Protein AF-K9WJ71-F1 (afdb_monomer)

InterPro domains:
  IPR011990 Tetratricopeptide-like helical domain superfamily [G3DSA:1.25.40.10] (165-248)
  IPR031975 Type IV pilin-like putative secretion pathway protein G/H [PF16734] (30-128)
  IPR045584 Pilin-like [SSF54523] (7-86)

Radius of gyration: 21.82 Å; Cα contacts (8 Å, |Δi|>4): 439; chains: 1; bounding box: 63×43×67 Å

Nearest PDB structures (foldseek):
  3zpj-assembly1_A  TM=7.851E-01  e=7.701E-02  Thermococcus onnurineus NA1
  7wb4-assembly1_e  TM=5.898E-01  e=2.180E+00  Xenopus laevis
  8w7s-assembly1_H  TM=2.647E-01  e=2.571E-01  Saccharomyces cerevisiae S288C

Mean predicted aligned error: 8.11 Å

Sequence (250 aa):
MKSLQYIIVALLFVIVIPSMFRQSRKDKEREAINNLGSMNRAQSAYFLEQQKFSDSMASLGISIKPQTKNYDYSIRATPLAVFNYATPRKNGLRGYVSTVYLLVPNEQTGEILTTVLICKTKDDGRSNWSKIPRPAEPPIIRENGIECGPNTEAYGLLGGRGPGHTLLDTDSALAYNSLSYATAGQYDKALEAVQSINHADFKARALATIAIILAEKGQDDKALEVAKTVKDASYKQMALDASARYRNSY

Organism: NCBI:txid1173027

Structure (mmCIF, N/CA/C/O backbone):
data_AF-K9WJ71-F1
#
_entry.id   AF-K9WJ71-F1
#
loop_
_atom_site.group_PDB
_atom_site.id
_atom_site.type_symbol
_atom_site.label_atom_id
_atom_site.label_alt_id
_atom_site.label_comp_id
_atom_site.label_asym_id
_atom_site.label_entity_id
_atom_site.label_seq_id
_atom_site.pdbx_PDB_ins_code
_atom_site.Cartn_x
_atom_site.Cartn_y
_atom_site.Cartn_z
_atom_site.occupancy
_atom_site.B_iso_or_equiv
_atom_site.auth_seq_id
_atom_site.auth_comp_id
_atom_site.auth_asym_id
_atom_site.auth_atom_id
_atom_site.pdbx_PDB_model_num
ATOM 1 N N . MET A 1 1 ? 43.909 12.639 -45.394 1.00 61.00 1 MET A N 1
ATOM 2 C CA . MET A 1 1 ? 42.586 13.217 -45.045 1.00 61.00 1 MET A CA 1
ATOM 3 C C . MET A 1 1 ? 41.469 12.178 -44.935 1.00 61.00 1 MET A C 1
ATOM 5 O O . MET A 1 1 ? 40.834 12.152 -43.893 1.00 61.00 1 MET A O 1
ATOM 9 N N . LYS A 1 2 ? 41.248 11.290 -45.921 1.00 61.16 2 LYS A N 1
ATOM 10 C CA . LYS A 1 2 ? 40.180 10.263 -45.852 1.00 61.16 2 LYS A CA 1
ATOM 11 C C . LYS A 1 2 ? 40.323 9.285 -44.668 1.00 61.16 2 LYS A C 1
ATOM 13 O O . LYS A 1 2 ? 39.343 8.992 -44.000 1.00 61.16 2 LYS A O 1
ATOM 18 N N . SER A 1 3 ? 41.544 8.854 -44.348 1.00 64.19 3 SER A N 1
ATOM 19 C CA . SER A 1 3 ? 41.843 7.973 -43.203 1.00 64.19 3 SER A CA 1
ATOM 20 C C . SER A 1 3 ? 41.501 8.587 -41.837 1.00 64.19 3 SER A C 1
ATOM 22 O O . SER A 1 3 ? 40.969 7.895 -40.975 1.00 64.19 3 SER A O 1
ATOM 24 N N . LEU A 1 4 ? 41.728 9.892 -41.654 1.00 63.72 4 LEU A N 1
ATOM 25 C CA . LEU A 1 4 ? 41.393 10.606 -40.415 1.00 63.72 4 LEU A CA 1
ATOM 26 C C . LEU A 1 4 ? 39.870 10.717 -40.214 1.00 63.72 4 LEU A C 1
ATOM 28 O O . LEU A 1 4 ? 39.378 10.604 -39.096 1.00 63.72 4 LEU A O 1
ATOM 32 N N . GLN A 1 5 ? 39.115 10.868 -41.306 1.00 63.88 5 GLN A N 1
ATOM 33 C CA . GLN A 1 5 ? 37.655 10.961 -41.280 1.00 63.88 5 GLN A CA 1
ATOM 34 C C . GLN A 1 5 ? 36.996 9.637 -40.854 1.00 63.88 5 GLN A C 1
ATOM 36 O O . GLN A 1 5 ? 36.062 9.655 -40.055 1.00 63.88 5 GLN A O 1
ATOM 41 N N . TYR A 1 6 ? 37.516 8.485 -41.298 1.00 70.44 6 TYR A N 1
ATOM 42 C CA . TYR A 1 6 ? 37.022 7.173 -40.854 1.00 70.44 6 TYR A CA 1
ATOM 43 C C . TYR A 1 6 ? 37.309 6.898 -39.372 1.00 70.44 6 TYR A C 1
ATOM 45 O O . TYR A 1 6 ? 36.466 6.324 -38.687 1.00 70.44 6 TYR A O 1
ATOM 53 N N . ILE A 1 7 ? 38.456 7.357 -38.859 1.00 67.56 7 ILE A N 1
ATOM 54 C CA . ILE A 1 7 ? 38.814 7.225 -37.438 1.00 67.56 7 ILE A CA 1
ATOM 55 C C . ILE A 1 7 ? 37.869 8.056 -36.559 1.00 67.56 7 ILE A C 1
ATOM 57 O O . ILE A 1 7 ? 37.370 7.556 -35.552 1.00 67.56 7 ILE A O 1
ATOM 61 N N . ILE A 1 8 ? 37.559 9.294 -36.963 1.00 65.94 8 ILE A N 1
ATOM 62 C CA . ILE A 1 8 ? 36.622 10.167 -36.237 1.00 65.94 8 ILE A CA 1
ATOM 63 C C . ILE A 1 8 ? 35.208 9.569 -36.231 1.00 65.94 8 ILE A C 1
ATOM 65 O O . ILE A 1 8 ? 34.575 9.508 -35.180 1.00 65.94 8 ILE A O 1
ATOM 69 N N . VAL A 1 9 ? 34.722 9.070 -37.373 1.00 65.94 9 VAL A N 1
ATOM 70 C CA . VAL A 1 9 ? 33.400 8.426 -37.459 1.00 65.94 9 VAL A CA 1
ATOM 71 C C . VAL A 1 9 ? 33.339 7.171 -36.580 1.00 65.94 9 VAL A C 1
ATOM 73 O O . VAL A 1 9 ? 32.375 7.003 -35.836 1.00 65.94 9 VAL A O 1
ATOM 76 N N .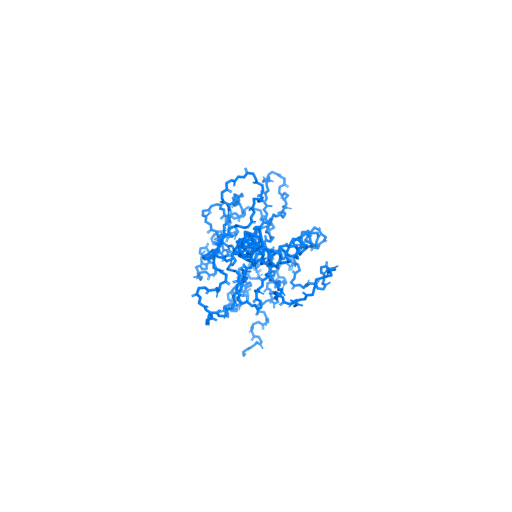 ALA A 1 10 ? 34.376 6.327 -36.584 1.00 66.12 10 ALA A N 1
ATOM 77 C CA . ALA A 1 10 ? 34.439 5.135 -35.736 1.00 66.12 10 ALA A CA 1
ATOM 78 C C . ALA A 1 10 ? 34.444 5.471 -34.231 1.00 66.12 10 ALA A C 1
ATOM 80 O O . ALA A 1 10 ? 33.710 4.851 -33.462 1.00 66.12 10 ALA A O 1
ATOM 81 N N . LEU A 1 11 ? 35.204 6.488 -33.807 1.00 63.62 11 LEU A N 1
ATOM 82 C CA . LEU A 1 11 ? 35.233 6.964 -32.416 1.00 63.62 11 LEU A CA 1
ATOM 83 C C . LEU A 1 11 ? 33.883 7.536 -31.958 1.00 63.62 11 LEU A C 1
ATOM 85 O O . LEU A 1 11 ? 33.458 7.278 -30.830 1.00 63.62 11 LEU A O 1
ATOM 89 N N . LEU A 1 12 ? 33.175 8.259 -32.833 1.00 61.16 12 LEU A N 1
ATOM 90 C CA . LEU A 1 12 ? 31.843 8.791 -32.529 1.00 61.16 12 LEU A CA 1
ATOM 91 C C . LEU A 1 12 ? 30.825 7.669 -32.273 1.00 61.16 12 LEU A C 1
ATOM 93 O O . LEU A 1 12 ? 30.052 7.759 -31.319 1.00 61.16 12 LEU A O 1
ATOM 97 N N . PHE A 1 13 ? 30.857 6.576 -33.043 1.00 61.19 13 PHE A N 1
ATOM 98 C CA . PHE A 1 13 ? 29.970 5.429 -32.807 1.00 61.19 13 PHE A CA 1
ATOM 99 C C . PHE A 1 13 ? 30.215 4.755 -31.448 1.00 61.19 13 PHE A C 1
ATOM 101 O O . PHE A 1 13 ? 29.256 4.402 -30.759 1.00 61.19 13 PHE A O 1
ATOM 108 N N . VAL A 1 14 ? 31.473 4.634 -31.013 1.00 63.19 14 VAL A N 1
ATOM 109 C CA . VAL A 1 14 ? 31.822 4.003 -29.726 1.00 63.19 14 VAL A CA 1
ATOM 110 C C . VAL A 1 14 ? 31.289 4.797 -28.525 1.00 63.19 14 VAL A C 1
ATOM 112 O O . VAL A 1 14 ? 30.881 4.199 -27.531 1.00 63.19 14 VAL A O 1
ATOM 115 N N . ILE A 1 15 ? 31.228 6.128 -28.610 1.00 62.19 15 ILE A N 1
ATOM 116 C CA . ILE A 1 15 ? 30.732 6.991 -27.520 1.00 62.19 15 ILE A CA 1
ATOM 117 C C . ILE A 1 15 ? 29.198 7.094 -27.538 1.00 62.19 15 ILE A C 1
ATOM 119 O O . ILE A 1 15 ? 28.545 7.089 -26.489 1.00 62.19 15 ILE A O 1
ATOM 123 N N . VAL A 1 16 ? 28.601 7.165 -28.728 1.00 62.75 16 VAL A N 1
ATOM 124 C CA . VAL A 1 16 ? 27.164 7.419 -28.898 1.00 62.75 16 VAL A CA 1
ATOM 125 C C . VAL A 1 16 ? 26.318 6.181 -28.580 1.00 62.75 16 VAL A C 1
ATOM 127 O O . VAL A 1 16 ? 25.288 6.304 -27.916 1.00 62.75 16 VAL A O 1
ATOM 130 N N . ILE A 1 17 ? 26.758 4.978 -28.962 1.00 62.78 17 ILE A N 1
ATOM 131 C CA . ILE A 1 17 ? 25.980 3.739 -28.791 1.00 62.78 17 ILE A CA 1
ATOM 132 C C . ILE A 1 17 ? 25.676 3.428 -27.303 1.00 62.78 17 ILE A C 1
ATOM 134 O O . ILE A 1 17 ? 24.502 3.232 -26.964 1.00 62.78 17 ILE A O 1
ATOM 138 N N . PRO A 1 18 ? 26.649 3.450 -26.365 1.00 62.28 18 PRO A N 1
ATOM 139 C CA . PRO A 1 18 ? 26.368 3.235 -24.942 1.00 62.28 18 PRO A CA 1
ATOM 140 C C . PRO A 1 18 ? 25.446 4.305 -24.337 1.00 62.28 18 PRO A C 1
ATOM 142 O O . PRO A 1 18 ? 24.613 3.992 -23.480 1.00 62.28 18 PRO A O 1
ATOM 145 N N . SER A 1 19 ? 25.577 5.560 -24.784 1.00 69.44 19 SER A N 1
ATOM 146 C CA . SER A 1 19 ? 24.750 6.687 -24.337 1.00 69.44 19 SER A CA 1
ATOM 147 C C . SER A 1 19 ? 23.296 6.545 -24.803 1.00 69.44 19 SER A C 1
ATOM 149 O O . SER A 1 19 ? 22.377 6.614 -23.986 1.00 69.44 19 SER A O 1
ATOM 151 N N . MET A 1 20 ? 23.071 6.213 -26.078 1.00 64.06 20 MET A N 1
ATOM 152 C CA . MET A 1 20 ? 21.734 5.988 -26.643 1.00 64.06 20 MET A CA 1
ATOM 153 C C . MET A 1 20 ? 20.995 4.828 -25.965 1.00 64.06 20 MET A C 1
ATOM 155 O O . MET A 1 20 ? 19.812 4.951 -25.645 1.00 64.06 20 MET A O 1
ATOM 159 N N . PHE A 1 21 ? 21.676 3.715 -25.670 1.00 64.31 21 PHE A N 1
ATOM 160 C CA . PHE A 1 21 ? 21.058 2.596 -24.946 1.00 64.31 21 PHE A CA 1
ATOM 161 C C . PHE A 1 21 ? 20.721 2.929 -23.487 1.00 64.31 21 PHE A C 1
ATOM 163 O O . PHE A 1 21 ? 19.756 2.396 -22.931 1.00 64.31 21 PHE A O 1
ATOM 170 N N . ARG A 1 22 ? 21.505 3.792 -22.831 1.00 63.94 22 ARG A N 1
ATOM 171 C CA . ARG A 1 22 ? 21.165 4.320 -21.499 1.00 63.94 22 ARG A CA 1
ATOM 172 C C . ARG A 1 22 ? 19.968 5.268 -21.579 1.00 63.94 22 ARG A C 1
ATOM 174 O O . ARG A 1 22 ? 19.066 5.149 -20.754 1.00 63.94 22 ARG A O 1
ATOM 181 N N . GLN A 1 23 ? 19.924 6.134 -22.587 1.00 69.50 23 GLN A N 1
ATOM 182 C CA . GLN A 1 23 ? 18.838 7.089 -22.790 1.00 69.50 23 GLN A CA 1
ATOM 183 C C . GLN A 1 23 ? 17.505 6.389 -23.096 1.00 69.50 23 GLN A C 1
ATOM 185 O O . GLN A 1 23 ? 16.523 6.619 -22.399 1.00 69.50 23 GLN A O 1
ATOM 190 N N . SER A 1 24 ? 17.503 5.417 -24.015 1.00 74.06 24 SER A N 1
ATOM 191 C CA . SER A 1 24 ? 16.310 4.632 -24.368 1.00 74.06 24 SER A CA 1
ATOM 192 C C . SER A 1 24 ? 15.676 3.914 -23.170 1.00 74.06 24 SER A C 1
ATOM 194 O O . SER A 1 24 ? 14.464 3.715 -23.133 1.00 74.06 24 SER A O 1
ATOM 196 N N . ARG A 1 25 ? 16.475 3.507 -22.177 1.00 78.06 25 ARG A N 1
ATOM 197 C CA . ARG A 1 25 ? 15.953 2.881 -20.953 1.00 78.06 25 ARG A CA 1
ATOM 198 C C . ARG A 1 25 ? 15.338 3.894 -20.008 1.00 78.06 25 ARG A C 1
ATOM 200 O O . ARG A 1 25 ? 14.233 3.654 -19.540 1.00 78.06 25 ARG A O 1
ATOM 207 N N . LYS A 1 26 ? 15.998 5.035 -19.798 1.00 82.00 26 LYS A N 1
ATOM 208 C CA . LYS A 1 26 ? 15.418 6.140 -19.025 1.00 82.00 26 LYS A CA 1
ATOM 209 C C . LYS A 1 26 ? 14.068 6.560 -19.596 1.00 82.00 26 LYS A C 1
ATOM 211 O O . LYS A 1 26 ? 13.134 6.762 -18.835 1.00 82.00 26 LYS A O 1
ATOM 216 N N . ASP A 1 27 ? 13.937 6.621 -20.917 1.00 81.69 27 ASP A N 1
ATOM 217 C CA . ASP A 1 27 ? 12.673 6.988 -21.560 1.00 81.69 27 ASP A CA 1
ATOM 218 C C . ASP A 1 27 ? 11.570 5.938 -21.335 1.00 81.69 27 ASP A C 1
ATOM 220 O O . ASP A 1 27 ? 10.421 6.302 -21.097 1.00 81.69 27 ASP A O 1
ATOM 224 N N . LYS A 1 28 ? 11.913 4.642 -21.323 1.00 89.50 28 LYS A N 1
ATOM 225 C CA . LYS A 1 28 ? 10.972 3.564 -20.960 1.00 89.50 28 LYS A CA 1
ATOM 226 C C . LYS A 1 28 ? 10.576 3.616 -19.485 1.00 89.50 28 LYS A C 1
ATOM 228 O O . LYS A 1 28 ? 9.408 3.451 -19.171 1.00 89.50 28 LYS A O 1
ATOM 233 N N . GLU A 1 29 ? 11.516 3.868 -18.579 1.00 90.50 29 GLU A N 1
ATOM 234 C CA . GLU A 1 29 ? 11.222 4.009 -17.145 1.00 90.50 29 GLU A CA 1
ATOM 235 C C . GLU A 1 29 ? 10.406 5.282 -16.844 1.00 90.50 29 GLU A C 1
ATOM 237 O O . GLU A 1 29 ? 9.570 5.283 -15.942 1.00 90.50 29 GLU A O 1
ATOM 242 N N . ARG A 1 30 ? 10.557 6.352 -17.642 1.00 91.31 30 ARG A N 1
ATOM 243 C CA . ARG A 1 30 ? 9.712 7.557 -17.546 1.00 91.31 30 ARG A CA 1
ATOM 244 C C . ARG A 1 30 ? 8.236 7.268 -17.814 1.00 91.31 30 ARG A C 1
ATOM 246 O O . ARG A 1 30 ? 7.393 7.945 -17.235 1.00 91.31 30 ARG A O 1
ATOM 253 N N . GLU A 1 31 ? 7.914 6.267 -18.635 1.00 94.19 31 GLU A N 1
ATOM 254 C CA . GLU A 1 31 ? 6.536 5.797 -18.826 1.00 94.19 31 GLU A CA 1
ATOM 255 C C . GLU A 1 31 ? 5.911 5.357 -17.493 1.00 94.19 31 GLU A C 1
ATOM 257 O O . GLU A 1 31 ? 4.829 5.825 -17.135 1.00 94.19 31 GLU A O 1
ATOM 262 N N . ALA A 1 32 ? 6.618 4.518 -16.722 1.00 94.19 32 ALA A N 1
ATOM 263 C CA . ALA A 1 32 ? 6.173 4.065 -15.404 1.00 94.19 32 ALA A CA 1
ATOM 264 C C . ALA A 1 32 ? 5.933 5.242 -14.461 1.00 94.19 32 ALA A C 1
ATOM 266 O O . ALA A 1 32 ? 4.863 5.343 -13.871 1.00 94.19 32 ALA A O 1
ATOM 267 N N . ILE A 1 33 ? 6.888 6.165 -14.376 1.00 93.56 33 ILE A N 1
ATOM 268 C CA . ILE A 1 33 ? 6.803 7.324 -13.482 1.00 93.56 33 ILE A CA 1
ATOM 269 C C . ILE A 1 33 ? 5.647 8.255 -13.842 1.00 93.56 33 ILE A C 1
ATOM 271 O O . ILE A 1 33 ? 4.920 8.695 -12.953 1.00 93.56 33 ILE A O 1
ATOM 275 N N . ASN A 1 34 ? 5.446 8.540 -15.127 1.00 94.19 34 ASN A N 1
ATOM 276 C CA . ASN A 1 34 ? 4.353 9.402 -15.568 1.00 94.19 34 ASN A CA 1
ATOM 277 C C . ASN A 1 34 ? 2.990 8.770 -15.265 1.00 94.19 34 ASN A C 1
ATOM 279 O O . ASN A 1 34 ? 2.107 9.443 -14.731 1.00 94.19 34 ASN A O 1
ATOM 283 N N . ASN A 1 35 ? 2.837 7.476 -15.559 1.00 96.25 35 ASN A N 1
ATOM 284 C CA . ASN A 1 35 ? 1.598 6.749 -15.300 1.00 96.25 35 ASN A CA 1
ATOM 285 C C . ASN A 1 35 ? 1.319 6.643 -13.798 1.00 96.25 35 ASN A C 1
ATOM 287 O O . ASN A 1 35 ? 0.228 7.008 -13.370 1.00 96.25 35 ASN A O 1
ATOM 291 N N . LEU A 1 36 ? 2.309 6.263 -12.984 1.00 96.12 36 LEU A N 1
ATOM 292 C CA . LEU A 1 36 ? 2.174 6.233 -11.524 1.00 96.12 36 LEU A CA 1
ATOM 293 C C . LEU A 1 36 ? 1.844 7.616 -10.952 1.00 96.12 36 LEU A C 1
ATOM 295 O O . LEU A 1 36 ? 0.984 7.726 -10.087 1.00 96.12 36 LEU A O 1
ATOM 299 N N . GLY A 1 37 ? 2.454 8.686 -11.468 1.00 94.00 37 GLY A N 1
ATOM 300 C CA . GLY A 1 37 ? 2.122 10.055 -11.070 1.00 94.00 37 GLY A CA 1
ATOM 301 C C . GLY A 1 37 ? 0.667 10.428 -11.373 1.00 94.00 37 GLY A C 1
ATOM 302 O O . GLY A 1 37 ? 0.011 11.061 -10.547 1.00 94.00 37 GLY A O 1
ATOM 303 N N . SER A 1 38 ? 0.143 10.017 -12.530 1.00 95.81 38 SER A N 1
ATOM 304 C CA . SER A 1 38 ? -1.273 10.192 -12.879 1.00 95.81 38 SER A CA 1
ATOM 305 C C . SER A 1 38 ? -2.197 9.348 -11.999 1.00 95.81 38 SER A C 1
ATOM 307 O O . SER A 1 38 ? -3.207 9.868 -11.532 1.00 95.81 38 SER A O 1
ATOM 309 N N . MET A 1 39 ? -1.827 8.097 -11.704 1.00 97.12 39 MET A N 1
ATOM 310 C CA . MET A 1 39 ? -2.566 7.235 -10.773 1.00 97.12 39 MET A CA 1
ATOM 311 C C . MET A 1 39 ? -2.618 7.849 -9.374 1.00 97.12 39 MET A C 1
ATOM 313 O O . MET A 1 39 ? -3.689 7.912 -8.788 1.00 97.12 39 MET A O 1
ATOM 317 N N . ASN A 1 40 ? -1.503 8.370 -8.854 1.00 96.19 40 ASN A N 1
ATOM 318 C CA . ASN A 1 40 ? -1.470 8.998 -7.532 1.00 96.19 40 ASN A CA 1
ATOM 319 C C . ASN A 1 40 ? -2.378 10.222 -7.448 1.00 96.19 40 ASN A C 1
ATOM 321 O O . ASN A 1 40 ? -3.145 10.341 -6.503 1.00 96.19 40 ASN A O 1
ATOM 325 N N . ARG A 1 41 ? -2.309 11.124 -8.438 1.00 95.56 41 ARG A N 1
ATOM 326 C CA . ARG A 1 41 ? -3.175 12.312 -8.461 1.00 95.56 41 ARG A CA 1
ATOM 327 C C . ARG A 1 41 ? -4.648 11.922 -8.514 1.00 95.56 41 ARG A C 1
ATOM 329 O O . ARG A 1 41 ? -5.445 12.513 -7.797 1.00 95.56 41 ARG A O 1
ATOM 336 N N . ALA A 1 42 ? -4.990 10.916 -9.319 1.00 97.25 42 ALA A N 1
ATOM 337 C CA . ALA A 1 42 ? -6.351 10.404 -9.389 1.00 97.25 42 ALA A CA 1
ATOM 338 C C . ALA A 1 42 ? -6.791 9.759 -8.070 1.00 97.25 42 ALA A C 1
ATOM 340 O O . ALA A 1 42 ? -7.903 10.006 -7.631 1.00 97.25 42 ALA A O 1
ATOM 341 N N . GLN A 1 43 ? -5.920 8.998 -7.401 1.00 98.06 43 GLN A N 1
ATOM 342 C CA . GLN A 1 43 ? -6.210 8.425 -6.084 1.00 98.06 43 GLN A CA 1
ATOM 343 C C . GLN A 1 43 ? -6.415 9.500 -5.016 1.00 98.06 43 GLN A C 1
ATOM 345 O O . GLN A 1 43 ? -7.358 9.398 -4.241 1.00 98.06 43 GLN A O 1
ATOM 350 N N . SER A 1 44 ? -5.578 10.542 -4.984 1.00 95.88 44 SER A N 1
ATOM 351 C CA . SER A 1 44 ? -5.759 11.673 -4.070 1.00 95.88 44 SER A CA 1
ATOM 352 C C . SER A 1 44 ? -7.069 12.418 -4.338 1.00 95.88 44 SER A C 1
ATOM 354 O O . SER A 1 44 ? -7.799 12.701 -3.397 1.00 95.88 44 SER A O 1
ATOM 356 N N . ALA A 1 45 ? -7.408 12.690 -5.603 1.00 96.06 45 ALA A N 1
ATOM 357 C CA . ALA A 1 45 ? -8.678 13.329 -5.960 1.00 96.06 45 ALA A CA 1
ATOM 358 C C . ALA A 1 45 ? -9.883 12.453 -5.583 1.00 96.06 45 ALA A C 1
ATOM 360 O O . ALA A 1 45 ? -10.802 12.908 -4.909 1.00 96.06 45 ALA A O 1
ATOM 361 N 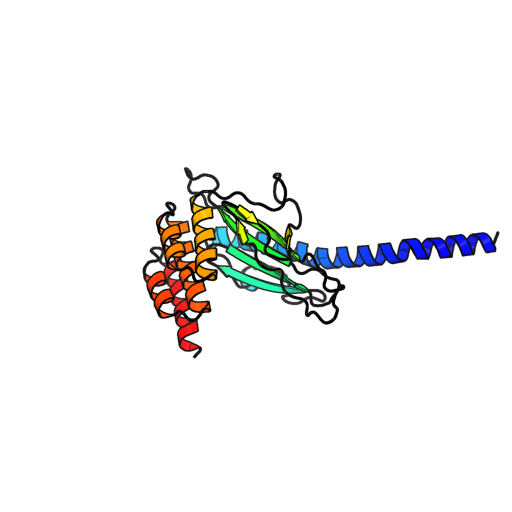N . TYR A 1 46 ? -9.830 11.168 -5.935 1.00 96.56 46 TYR A N 1
ATOM 362 C CA . TYR A 1 46 ? -10.866 10.197 -5.601 1.00 96.56 46 TYR A CA 1
ATOM 363 C C . TYR A 1 46 ? -11.041 10.057 -4.085 1.00 96.56 46 TYR A C 1
ATOM 365 O O . TYR A 1 46 ? -12.164 9.958 -3.605 1.00 96.56 46 TYR A O 1
ATOM 373 N N . PHE A 1 47 ? -9.953 10.107 -3.311 1.00 95.00 47 PHE A N 1
ATOM 374 C CA . PHE A 1 47 ? -10.019 10.101 -1.853 1.00 95.00 47 PHE A CA 1
ATOM 375 C C . PHE A 1 47 ? -10.724 11.343 -1.299 1.00 95.00 47 PHE A C 1
ATOM 377 O O . PHE A 1 47 ? -11.566 11.209 -0.417 1.00 95.00 47 PHE A O 1
ATOM 384 N N . LEU A 1 48 ? -10.433 12.536 -1.824 1.00 92.62 48 LEU A N 1
ATOM 385 C CA . LEU A 1 48 ? -11.103 13.767 -1.388 1.00 92.62 48 LEU A CA 1
ATOM 386 C C . LEU A 1 48 ? -12.617 13.714 -1.644 1.00 92.62 48 LEU A C 1
ATOM 388 O O . LEU A 1 48 ? -13.395 14.168 -0.809 1.00 92.62 48 LEU A O 1
ATOM 392 N N . GLU A 1 49 ? -13.033 13.110 -2.758 1.00 93.25 49 GLU A N 1
ATOM 393 C CA . GLU A 1 49 ? -14.445 12.986 -3.139 1.00 93.25 49 GLU A CA 1
ATOM 394 C C . GLU A 1 49 ? -15.177 11.837 -2.430 1.00 93.25 49 GLU A C 1
ATOM 396 O O . GLU A 1 49 ? -16.333 11.981 -2.044 1.00 93.25 49 GLU A O 1
ATOM 401 N N . GLN A 1 50 ? -14.523 10.683 -2.277 1.00 92.19 50 GLN A N 1
ATOM 402 C CA . GLN A 1 50 ? -15.158 9.421 -1.870 1.00 92.19 50 GLN A CA 1
ATOM 403 C C . GLN A 1 50 ? -14.745 8.951 -0.470 1.00 92.19 50 GLN A C 1
ATOM 405 O O . GLN A 1 50 ? -15.256 7.938 0.007 1.00 92.19 50 GLN A O 1
ATOM 410 N N . GLN A 1 51 ? -13.789 9.634 0.169 1.00 90.31 51 GLN A N 1
ATOM 411 C CA . GLN A 1 51 ? -13.207 9.310 1.484 1.00 90.31 51 GLN A CA 1
ATOM 412 C C . GLN A 1 51 ? -12.567 7.910 1.581 1.00 90.31 51 GLN A C 1
ATOM 414 O O . GLN A 1 51 ? -12.257 7.408 2.666 1.00 90.31 51 GLN A O 1
ATOM 419 N N . LYS A 1 52 ? -12.304 7.281 0.431 1.00 92.25 52 LYS A N 1
ATOM 420 C CA . LYS A 1 52 ? -11.667 5.969 0.284 1.00 92.25 52 LYS A CA 1
ATOM 421 C C . LYS A 1 52 ? -10.790 5.945 -0.959 1.00 92.25 52 LYS A C 1
ATOM 423 O O . LYS A 1 52 ? -11.045 6.676 -1.910 1.00 92.25 52 LYS A O 1
ATOM 428 N N . PHE A 1 53 ? -9.798 5.063 -0.981 1.00 95.69 53 PHE A N 1
ATOM 429 C CA . PHE A 1 53 ? -9.042 4.790 -2.199 1.00 95.69 53 PHE A CA 1
ATOM 430 C C . PHE A 1 53 ? -9.789 3.817 -3.115 1.00 95.69 53 PHE A C 1
ATOM 432 O O . PHE A 1 53 ? -10.567 2.980 -2.653 1.00 95.69 53 PHE A O 1
ATOM 439 N N . SER A 1 54 ? -9.541 3.921 -4.420 1.00 95.12 54 SER A N 1
ATOM 440 C CA . SER A 1 54 ? -10.050 2.967 -5.407 1.00 95.12 54 SER A CA 1
ATOM 441 C C . SER A 1 54 ? -9.057 1.823 -5.588 1.00 95.12 54 SER A C 1
ATOM 443 O O . SER A 1 54 ? -7.859 2.068 -5.683 1.00 95.12 54 SER A O 1
ATOM 445 N N . ASP A 1 55 ? -9.530 0.586 -5.711 1.00 93.06 55 ASP A N 1
ATOM 446 C CA . ASP A 1 55 ? -8.751 -0.566 -6.191 1.00 93.06 55 ASP A CA 1
ATOM 447 C C . ASP A 1 55 ? -8.884 -0.780 -7.713 1.00 93.06 55 ASP A C 1
ATOM 449 O O . ASP A 1 55 ? -8.250 -1.664 -8.288 1.00 93.06 55 ASP A O 1
ATOM 453 N N . SER A 1 56 ? -9.672 0.061 -8.387 1.00 92.50 56 SER A N 1
ATOM 454 C CA . SER A 1 56 ? -10.002 -0.044 -9.807 1.00 92.50 56 SER A CA 1
ATOM 455 C C . SER A 1 56 ? -9.506 1.165 -10.591 1.00 92.50 56 SER A C 1
ATOM 457 O O . SER A 1 56 ? -9.853 2.310 -10.291 1.00 92.50 56 SER A O 1
ATOM 459 N N . MET A 1 57 ? -8.746 0.914 -11.662 1.00 91.56 57 MET A N 1
ATOM 460 C CA . MET A 1 57 ? -8.327 1.969 -12.592 1.00 91.56 57 MET A CA 1
ATOM 461 C C . MET A 1 57 ? -9.502 2.580 -13.358 1.00 91.56 57 MET A C 1
ATOM 463 O O . MET A 1 57 ? -9.453 3.759 -13.696 1.00 91.56 57 MET A O 1
ATOM 467 N N . ALA A 1 58 ? -10.552 1.797 -13.630 1.00 91.75 58 ALA A N 1
ATOM 468 C CA . ALA A 1 58 ? -11.725 2.287 -14.349 1.00 91.75 58 ALA A CA 1
ATOM 469 C C . ALA A 1 58 ? -12.459 3.356 -13.528 1.00 91.75 58 ALA A C 1
ATOM 471 O O . ALA A 1 58 ? -12.809 4.407 -14.060 1.00 91.75 58 ALA A O 1
ATOM 472 N N . SER A 1 59 ? -12.603 3.129 -12.219 1.00 93.38 59 SER A N 1
ATOM 473 C CA . SER A 1 59 ? -13.253 4.074 -11.303 1.00 93.38 59 SER A CA 1
ATOM 474 C C . SER A 1 59 ? -12.467 5.376 -11.127 1.00 93.38 59 SER A C 1
ATOM 476 O O . SER A 1 59 ? -13.049 6.392 -10.771 1.00 93.38 59 SER A O 1
ATOM 478 N N . LEU A 1 60 ? -11.156 5.367 -11.397 1.00 94.44 60 LEU A N 1
ATOM 479 C CA . LEU A 1 60 ? -10.314 6.565 -11.331 1.00 94.44 60 LEU A CA 1
ATOM 480 C C . LEU A 1 60 ? -10.477 7.495 -12.543 1.00 94.44 60 LEU A C 1
ATOM 482 O O . LEU A 1 60 ? -9.896 8.577 -12.548 1.00 94.44 60 LEU A O 1
ATOM 486 N N . GLY A 1 61 ? -11.191 7.078 -13.597 1.00 90.19 61 GLY A N 1
ATOM 487 C CA . GLY A 1 61 ? -11.386 7.896 -14.801 1.00 90.19 61 GLY A CA 1
ATOM 488 C C . GLY A 1 61 ? -10.092 8.217 -15.563 1.00 90.19 61 GLY A C 1
ATOM 489 O O . GLY A 1 61 ? -10.050 9.150 -16.363 1.00 90.19 61 GLY A O 1
ATOM 490 N N . ILE A 1 62 ? -9.015 7.463 -15.322 1.00 91.12 62 ILE A N 1
ATOM 491 C CA . ILE A 1 62 ? -7.707 7.697 -15.940 1.00 91.12 62 ILE A CA 1
ATOM 492 C C . ILE A 1 62 ? -7.543 6.893 -17.228 1.00 91.12 62 ILE A C 1
ATOM 494 O O . ILE A 1 62 ? -7.839 5.704 -17.299 1.00 91.12 62 ILE A O 1
ATOM 498 N N . SER A 1 63 ? -6.979 7.533 -18.251 1.00 90.75 63 SER A N 1
ATOM 499 C CA . SER A 1 63 ? -6.693 6.901 -19.546 1.00 90.75 63 SER A CA 1
ATOM 500 C C . SER A 1 63 ? -5.361 6.135 -19.539 1.00 90.75 63 SER A C 1
ATOM 502 O O . SER A 1 63 ? -4.479 6.392 -20.358 1.00 90.75 63 SER A O 1
ATOM 504 N N . ILE A 1 64 ? -5.193 5.203 -18.596 1.00 92.12 64 ILE A N 1
ATOM 505 C CA . ILE A 1 64 ? -4.006 4.341 -18.490 1.00 92.12 64 ILE A CA 1
ATOM 506 C C . ILE A 1 64 ? -4.402 2.905 -18.812 1.00 92.12 64 ILE A C 1
ATOM 508 O O . ILE A 1 64 ? -5.323 2.344 -18.224 1.00 92.12 64 ILE A O 1
ATOM 512 N N . LYS A 1 65 ? -3.686 2.292 -19.757 1.00 92.75 65 LYS A N 1
ATOM 513 C CA . LYS A 1 65 ? -3.884 0.879 -20.087 1.00 92.75 65 LYS A CA 1
ATOM 514 C C . LYS A 1 65 ? -3.266 0.007 -18.984 1.00 92.75 65 LYS A C 1
ATOM 516 O O . LYS A 1 65 ? -2.106 0.250 -18.652 1.00 92.75 65 LYS A O 1
ATOM 521 N N . PRO A 1 66 ? -3.962 -1.039 -18.487 1.00 93.25 66 PRO A N 1
ATOM 522 C CA . PRO A 1 66 ? -3.407 -1.927 -17.460 1.00 93.25 66 PRO A CA 1
ATOM 523 C C . PRO A 1 66 ? -2.120 -2.609 -17.908 1.00 93.25 66 PRO A C 1
ATOM 525 O O . PRO A 1 66 ? -1.269 -2.927 -17.093 1.00 93.25 66 PRO A O 1
ATOM 528 N N . GLN A 1 67 ? -1.961 -2.811 -19.214 1.00 95.38 67 GLN A N 1
ATOM 529 C CA . GLN A 1 67 ? -0.759 -3.387 -19.790 1.00 95.38 67 GLN A CA 1
ATOM 530 C C . GLN A 1 67 ? -0.265 -2.512 -20.932 1.00 95.38 67 GLN A C 1
ATOM 532 O O . GLN A 1 67 ? -1.014 -2.156 -21.847 1.00 95.38 67 GLN A O 1
ATOM 537 N N . THR A 1 68 ? 1.023 -2.203 -20.907 1.00 94.44 68 THR A N 1
ATOM 538 C CA . THR A 1 68 ? 1.720 -1.519 -21.993 1.00 94.44 68 THR A CA 1
ATOM 539 C C . THR A 1 68 ? 2.801 -2.425 -22.568 1.00 94.44 68 THR A C 1
ATOM 541 O O . THR A 1 68 ? 2.926 -3.604 -22.230 1.00 94.44 68 THR A O 1
ATOM 544 N N . LYS A 1 69 ? 3.619 -1.890 -23.476 1.00 93.38 69 LYS A N 1
ATOM 545 C CA . LYS A 1 69 ? 4.772 -2.617 -24.020 1.00 93.38 69 LYS A CA 1
ATOM 546 C C . LYS A 1 69 ? 5.837 -2.923 -22.956 1.00 93.38 69 LYS A C 1
ATOM 548 O O . LYS A 1 69 ? 6.629 -3.848 -23.163 1.00 93.38 69 LYS A O 1
ATOM 553 N N . ASN A 1 70 ? 5.895 -2.125 -21.888 1.00 93.62 70 ASN A N 1
ATOM 554 C CA . ASN A 1 70 ? 6.995 -2.120 -20.924 1.00 93.62 70 ASN A CA 1
ATOM 555 C C . ASN A 1 70 ? 6.554 -2.505 -19.510 1.00 93.62 70 ASN A C 1
ATOM 557 O O . ASN A 1 70 ? 7.351 -3.128 -18.813 1.00 93.62 70 ASN A O 1
ATOM 561 N N . TYR A 1 71 ? 5.318 -2.187 -19.114 1.00 95.94 71 TYR A N 1
ATOM 562 C CA . TYR A 1 71 ? 4.834 -2.369 -17.747 1.00 95.94 71 TYR A CA 1
ATOM 563 C C . TYR A 1 71 ? 3.429 -2.972 -17.691 1.00 95.94 71 TYR A C 1
ATOM 565 O O . TYR A 1 71 ? 2.597 -2.714 -18.562 1.00 95.94 71 TYR A O 1
ATOM 573 N N . ASP A 1 72 ? 3.193 -3.764 -16.650 1.00 96.19 72 ASP A N 1
ATOM 574 C CA . ASP A 1 72 ? 1.870 -4.126 -16.152 1.00 96.19 72 ASP A CA 1
ATOM 575 C C . ASP A 1 72 ? 1.567 -3.257 -14.921 1.00 96.19 72 ASP A C 1
ATOM 577 O O . ASP A 1 72 ? 2.380 -3.171 -13.994 1.00 96.19 72 ASP A O 1
ATOM 581 N N . TYR A 1 73 ? 0.414 -2.593 -14.929 1.00 96.88 73 TYR A N 1
ATOM 582 C CA . TYR A 1 73 ? -0.056 -1.704 -13.874 1.00 96.88 73 TYR A CA 1
ATOM 583 C C . TYR A 1 73 ? -1.158 -2.371 -13.063 1.00 96.88 73 TYR A C 1
ATOM 585 O O . TYR A 1 73 ? -2.099 -2.944 -13.614 1.00 96.88 73 TYR A O 1
ATOM 593 N N . SER A 1 74 ? -1.058 -2.260 -11.744 1.00 95.88 74 SER A N 1
ATOM 594 C CA . SER A 1 74 ? -2.068 -2.763 -10.818 1.00 95.88 74 SER A CA 1
ATOM 595 C C . SER A 1 74 ? -2.227 -1.829 -9.629 1.00 95.88 74 SER A C 1
ATOM 597 O O . SER A 1 74 ? -1.352 -1.011 -9.332 1.00 95.88 74 SER A O 1
ATOM 599 N N . ILE A 1 75 ? -3.366 -1.951 -8.956 1.00 96.31 75 ILE A N 1
ATOM 600 C CA . ILE A 1 75 ? -3.704 -1.171 -7.774 1.00 96.31 75 ILE A CA 1
ATOM 601 C C . ILE A 1 75 ? -4.033 -2.137 -6.646 1.00 96.31 75 ILE A C 1
ATOM 603 O O . ILE A 1 75 ? -4.733 -3.127 -6.847 1.00 96.31 75 ILE A O 1
ATOM 607 N N . ARG A 1 76 ? -3.536 -1.833 -5.451 1.00 93.25 76 ARG A N 1
ATOM 608 C CA . ARG A 1 76 ? -3.970 -2.463 -4.208 1.00 93.25 76 ARG A CA 1
ATOM 609 C C . ARG A 1 76 ? -4.357 -1.370 -3.226 1.00 93.25 76 ARG A C 1
ATOM 611 O O . ARG A 1 76 ? -3.486 -0.634 -2.776 1.00 93.25 76 ARG A O 1
ATOM 618 N N . ALA A 1 77 ? -5.639 -1.259 -2.903 1.00 93.25 77 ALA A N 1
ATOM 619 C CA . ALA A 1 77 ? -6.138 -0.264 -1.961 1.00 93.25 77 ALA A CA 1
ATOM 620 C C . ALA A 1 77 ? -6.390 -0.873 -0.578 1.00 93.25 77 ALA A C 1
ATOM 622 O O . ALA A 1 77 ? -6.855 -2.004 -0.452 1.00 93.25 77 ALA A O 1
ATOM 623 N N . THR A 1 78 ? -6.106 -0.095 0.458 1.00 92.62 78 THR A N 1
ATOM 624 C CA . THR A 1 78 ? -6.496 -0.332 1.847 1.00 92.62 78 THR A CA 1
ATOM 625 C C . THR A 1 78 ? -7.166 0.935 2.391 1.00 92.62 78 THR A C 1
ATOM 627 O O . THR A 1 78 ? -7.058 2.001 1.781 1.00 92.62 78 THR A O 1
ATOM 630 N N . PRO A 1 79 ? -7.856 0.867 3.540 1.00 93.88 79 PRO A N 1
ATOM 631 C CA . PRO A 1 79 ? -8.395 2.061 4.189 1.00 93.88 79 PRO A CA 1
ATOM 632 C C . PRO A 1 79 ? -7.364 3.159 4.509 1.00 93.88 79 PRO A C 1
ATOM 634 O O . PRO A 1 79 ? -7.755 4.323 4.574 1.00 93.88 79 PRO A O 1
ATOM 637 N N . LEU A 1 80 ? -6.084 2.815 4.719 1.00 92.25 80 LEU A N 1
ATOM 638 C CA . LEU A 1 80 ? -5.016 3.762 5.090 1.00 92.25 80 LEU A CA 1
ATOM 639 C C . LEU A 1 80 ? -4.103 4.172 3.928 1.00 92.25 80 LEU A C 1
ATOM 641 O O . LEU A 1 80 ? -3.494 5.238 3.974 1.00 92.25 80 LEU A O 1
ATOM 645 N N . ALA A 1 81 ? -3.965 3.335 2.901 1.00 93.44 81 ALA A N 1
ATOM 646 C CA . ALA A 1 81 ? -3.043 3.592 1.802 1.00 93.44 81 ALA A CA 1
ATOM 647 C C . ALA A 1 81 ? -3.473 2.887 0.517 1.00 93.44 81 ALA A C 1
ATOM 649 O O . ALA A 1 81 ? -4.192 1.892 0.534 1.00 93.44 81 ALA A O 1
ATOM 650 N N . VAL A 1 82 ? -2.962 3.354 -0.615 1.00 96.31 82 VAL A N 1
ATOM 651 C CA . VAL A 1 82 ? -3.096 2.667 -1.896 1.00 96.31 82 VAL A CA 1
ATOM 652 C C . VAL A 1 82 ? -1.756 2.544 -2.593 1.00 96.31 82 VAL A C 1
ATOM 654 O O . VAL A 1 82 ? -0.992 3.500 -2.705 1.00 96.31 82 VAL A O 1
ATOM 657 N N . PHE A 1 83 ? -1.483 1.334 -3.065 1.00 95.81 83 PHE A N 1
ATOM 658 C CA . PHE A 1 83 ? -0.252 0.947 -3.729 1.00 95.81 83 PHE A CA 1
ATOM 659 C C . PHE A 1 83 ? -0.525 0.815 -5.225 1.00 95.81 83 PHE A C 1
ATOM 661 O O . PHE A 1 83 ? -1.235 -0.089 -5.668 1.00 95.81 83 PHE A O 1
ATOM 668 N N . ASN A 1 84 ? 0.049 1.723 -6.004 1.00 97.44 84 ASN A N 1
ATOM 669 C CA . ASN A 1 84 ? 0.045 1.684 -7.458 1.00 97.44 84 ASN A CA 1
ATOM 670 C C . ASN A 1 84 ? 1.349 1.026 -7.920 1.00 97.44 84 ASN A C 1
ATOM 672 O O . ASN A 1 84 ? 2.435 1.542 -7.650 1.00 97.44 84 ASN A O 1
ATOM 676 N N . TYR A 1 85 ? 1.265 -0.103 -8.614 1.00 97.06 85 TYR A N 1
ATOM 677 C CA . TYR A 1 85 ? 2.435 -0.838 -9.088 1.00 97.06 85 TYR A CA 1
ATOM 678 C C . TYR A 1 85 ? 2.674 -0.596 -10.574 1.00 97.06 85 TYR A C 1
ATOM 680 O O . TYR A 1 85 ? 1.732 -0.503 -11.357 1.00 97.06 85 TYR A O 1
ATOM 688 N N . ALA A 1 86 ? 3.947 -0.556 -10.959 1.00 96.88 86 ALA A N 1
ATOM 689 C CA . ALA A 1 86 ? 4.386 -0.727 -12.337 1.00 96.88 86 ALA A CA 1
ATOM 690 C C . ALA A 1 86 ? 5.402 -1.874 -12.373 1.00 96.88 86 ALA A C 1
ATOM 692 O O . ALA A 1 86 ? 6.583 -1.711 -12.043 1.00 96.88 86 ALA A O 1
ATOM 693 N N . THR A 1 87 ? 4.925 -3.053 -12.762 1.00 95.56 87 THR A N 1
ATOM 694 C CA . THR A 1 87 ? 5.726 -4.276 -12.850 1.00 95.56 87 THR A CA 1
ATOM 695 C C . THR A 1 87 ? 6.332 -4.384 -14.245 1.00 95.56 87 THR A C 1
ATOM 697 O O . THR A 1 87 ? 5.586 -4.324 -15.223 1.00 95.56 87 THR A O 1
ATOM 700 N N . PRO A 1 88 ? 7.660 -4.517 -14.400 1.00 93.94 88 PRO A N 1
ATOM 701 C CA . PRO A 1 88 ? 8.262 -4.572 -15.723 1.00 93.94 88 PRO A CA 1
ATOM 702 C C . PRO A 1 88 ? 7.846 -5.843 -16.456 1.00 93.94 88 PRO A C 1
ATOM 704 O O . PRO A 1 88 ? 7.802 -6.921 -15.878 1.00 93.94 88 PRO A O 1
ATOM 707 N N . ARG A 1 89 ? 7.629 -5.739 -17.763 1.00 91.75 89 ARG A N 1
ATOM 708 C CA . ARG A 1 89 ? 7.334 -6.894 -18.629 1.00 91.75 89 ARG A CA 1
ATOM 709 C C . ARG A 1 89 ? 8.584 -7.488 -19.270 1.00 91.75 89 ARG A C 1
ATOM 711 O O . ARG A 1 89 ? 8.510 -8.474 -19.998 1.00 91.75 89 ARG A O 1
ATOM 718 N N . LYS A 1 90 ? 9.730 -6.827 -19.088 1.00 86.69 90 LYS A N 1
ATOM 719 C CA . LYS A 1 90 ? 11.012 -7.147 -19.722 1.00 86.69 90 LYS A CA 1
ATOM 720 C C . LYS A 1 90 ? 12.148 -6.847 -18.758 1.00 86.69 90 LYS A C 1
ATOM 722 O O . LYS A 1 90 ? 12.087 -5.867 -18.020 1.00 86.69 90 LYS A O 1
ATOM 727 N N . ASN A 1 91 ? 13.206 -7.643 -18.843 1.00 84.06 91 ASN A N 1
ATOM 728 C CA . ASN A 1 91 ? 14.455 -7.382 -18.138 1.00 84.06 91 ASN A CA 1
ATOM 729 C C . ASN A 1 91 ? 15.119 -6.089 -18.648 1.00 84.06 91 ASN A C 1
ATOM 731 O O . ASN A 1 91 ? 14.929 -5.672 -19.795 1.00 84.06 91 ASN A O 1
ATOM 735 N N . GLY A 1 92 ? 15.933 -5.464 -17.800 1.00 86.31 92 GLY A N 1
ATOM 736 C CA . GLY A 1 92 ? 16.574 -4.178 -18.086 1.00 86.31 92 GLY A CA 1
ATOM 737 C C . GLY A 1 92 ? 15.709 -2.958 -17.805 1.00 86.31 92 GLY A C 1
ATOM 738 O O . GLY A 1 92 ? 16.067 -1.870 -18.263 1.00 86.31 92 GLY A O 1
ATOM 739 N N . LEU A 1 93 ? 14.614 -3.144 -17.067 1.00 90.56 93 LEU A N 1
ATOM 740 C CA . LEU A 1 93 ? 13.733 -2.104 -16.549 1.00 90.56 93 LEU A CA 1
ATOM 741 C C . LEU A 1 93 ? 13.504 -2.343 -15.057 1.00 90.56 93 LEU A C 1
ATOM 743 O O . LEU A 1 93 ? 13.306 -3.482 -14.630 1.00 90.56 93 LEU A O 1
ATOM 747 N N . ARG A 1 94 ? 13.507 -1.272 -14.267 1.00 91.25 94 ARG A N 1
ATOM 748 C CA . ARG A 1 94 ? 13.191 -1.348 -12.837 1.00 91.25 94 ARG A CA 1
ATOM 749 C C . ARG A 1 94 ? 11.694 -1.439 -12.597 1.00 91.25 94 ARG A C 1
ATOM 751 O O . ARG A 1 94 ? 10.910 -0.832 -13.329 1.00 91.25 94 ARG A O 1
ATOM 758 N N . GLY A 1 95 ? 11.316 -2.189 -11.565 1.00 94.12 95 GLY A N 1
ATOM 759 C CA . GLY A 1 95 ? 9.953 -2.203 -11.043 1.00 94.12 95 GLY A CA 1
ATOM 760 C C . GLY A 1 95 ? 9.726 -1.018 -10.120 1.00 94.12 95 GLY A C 1
ATOM 761 O O . GLY A 1 95 ? 10.664 -0.558 -9.466 1.00 94.12 95 GLY A O 1
ATOM 762 N N . TYR A 1 96 ? 8.489 -0.536 -10.067 1.00 95.31 96 TYR A N 1
ATOM 763 C CA . TYR A 1 96 ? 8.107 0.606 -9.245 1.00 95.31 96 TYR A CA 1
ATOM 764 C C . TYR A 1 96 ? 6.854 0.300 -8.434 1.00 95.31 96 TYR A C 1
ATOM 766 O O . TYR A 1 96 ? 5.950 -0.399 -8.895 1.00 95.31 96 TYR A O 1
ATOM 774 N N . VAL A 1 97 ? 6.797 0.874 -7.240 1.00 95.94 97 VAL A N 1
ATOM 775 C CA . VAL A 1 97 ? 5.588 0.990 -6.433 1.00 95.94 97 VAL A CA 1
ATOM 776 C C . VAL A 1 97 ? 5.476 2.436 -5.993 1.00 95.94 97 VAL A C 1
ATOM 778 O O . VAL A 1 97 ? 6.448 3.052 -5.557 1.00 95.94 97 VAL A O 1
ATOM 781 N N . SER A 1 98 ? 4.290 2.992 -6.149 1.00 94.25 98 SER A N 1
ATOM 782 C CA . SER A 1 98 ? 3.958 4.325 -5.701 1.00 94.25 98 SER A CA 1
ATOM 783 C C . SER A 1 98 ? 2.821 4.231 -4.709 1.00 94.25 98 SER A C 1
ATOM 785 O O . SER A 1 98 ? 1.740 3.757 -5.047 1.00 94.25 98 SER A O 1
ATOM 787 N N . THR A 1 99 ? 3.079 4.671 -3.488 1.00 93.75 99 THR A N 1
ATOM 788 C CA . THR A 1 99 ? 2.123 4.572 -2.390 1.00 93.75 99 THR A CA 1
ATOM 789 C C . THR A 1 99 ? 1.550 5.944 -2.117 1.00 93.75 99 THR A C 1
ATOM 791 O O . THR A 1 99 ? 2.318 6.867 -1.856 1.00 93.75 99 THR A O 1
ATOM 794 N N . VAL A 1 100 ? 0.227 6.071 -2.179 1.00 94.38 100 VAL A N 1
ATOM 795 C CA . VAL A 1 100 ? -0.495 7.216 -1.619 1.00 94.38 100 VAL A CA 1
ATOM 796 C C . VAL A 1 100 ? -0.958 6.804 -0.230 1.00 94.38 100 VAL A C 1
ATOM 798 O O . VAL A 1 100 ? -1.622 5.780 -0.092 1.00 94.38 100 VAL A O 1
ATOM 801 N N . TYR A 1 101 ? -0.581 7.554 0.793 1.00 91.69 101 TYR A N 1
ATOM 802 C CA . TYR A 1 101 ? -0.897 7.243 2.185 1.00 91.69 101 TYR A CA 1
ATOM 803 C C . TYR A 1 101 ? -1.404 8.490 2.905 1.00 91.69 101 TYR A C 1
ATOM 805 O O . TYR A 1 101 ? -1.185 9.618 2.455 1.00 91.69 101 TYR A O 1
ATOM 813 N N . LEU A 1 102 ? -2.140 8.264 3.986 1.00 91.75 102 LEU A N 1
ATOM 814 C CA . LEU A 1 102 ? -2.769 9.295 4.803 1.00 91.75 102 LEU A CA 1
ATOM 815 C C . LEU A 1 102 ? -1.850 9.733 5.946 1.00 91.75 102 LEU A C 1
ATOM 817 O O . LEU A 1 102 ? -1.156 8.898 6.531 1.00 91.75 102 LEU A O 1
ATOM 821 N N . LEU A 1 103 ? -1.880 11.018 6.288 1.00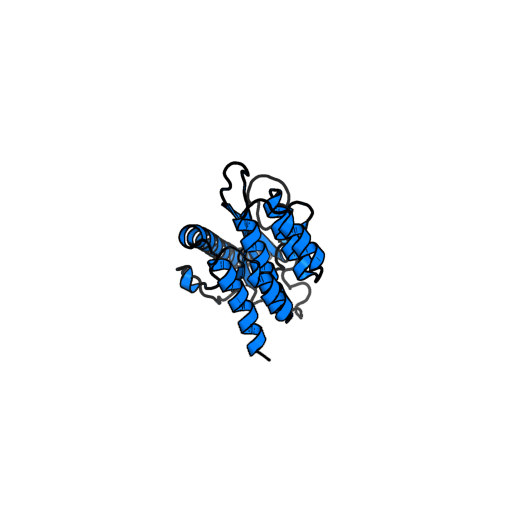 88.50 103 LEU A N 1
ATOM 822 C CA . LEU A 1 103 ? -1.285 11.558 7.513 1.00 88.50 103 LEU A CA 1
ATOM 823 C C . LEU A 1 103 ? -2.160 12.661 8.117 1.00 88.50 103 LEU A C 1
ATOM 825 O O . LEU A 1 103 ? -3.015 13.210 7.418 1.00 88.50 103 LEU A O 1
ATOM 829 N N . VAL A 1 104 ? -1.922 12.999 9.385 1.00 84.81 104 VAL A N 1
ATOM 830 C CA . VAL A 1 104 ? -2.546 14.135 10.075 1.00 84.81 104 VAL A CA 1
ATOM 831 C C . VAL A 1 104 ? -1.447 15.165 10.347 1.00 84.81 104 VAL A C 1
ATOM 833 O O . VAL A 1 104 ? -0.742 15.077 11.350 1.00 84.81 104 VAL A O 1
ATOM 836 N N . PRO A 1 105 ? -1.239 16.155 9.461 1.00 73.88 105 PRO A N 1
ATOM 837 C CA . PRO A 1 105 ? -0.105 17.068 9.582 1.00 73.88 105 PRO A CA 1
ATOM 838 C C . PRO A 1 105 ? -0.241 18.003 10.784 1.00 73.88 105 PRO A C 1
ATOM 840 O O . PRO A 1 105 ? 0.759 18.512 11.286 1.00 73.88 105 PRO A O 1
ATOM 843 N N . ASN A 1 106 ? -1.476 18.257 11.221 1.00 74.94 106 ASN A N 1
ATOM 844 C CA . ASN A 1 106 ? -1.768 19.046 12.402 1.00 74.94 106 ASN A CA 1
ATOM 845 C C . ASN A 1 106 ? -2.849 18.357 13.243 1.00 74.94 106 ASN A C 1
ATOM 847 O O . ASN A 1 106 ? -4.039 18.419 12.921 1.00 74.94 106 ASN A O 1
ATOM 851 N N . GLU A 1 107 ? -2.419 17.771 14.361 1.00 70.44 107 GLU A N 1
ATOM 852 C CA . GLU A 1 107 ? -3.277 17.097 15.344 1.00 70.44 107 GLU A CA 1
ATOM 853 C C . GLU A 1 107 ? -4.407 18.001 15.874 1.00 70.44 107 GLU A C 1
ATOM 855 O O . GLU A 1 107 ? -5.478 17.510 16.212 1.00 70.44 107 GLU A O 1
ATOM 860 N N . GLN A 1 108 ? -4.218 19.326 15.892 1.00 72.06 108 GLN A N 1
ATOM 861 C CA . GLN A 1 108 ? -5.229 20.286 16.359 1.00 72.06 108 GLN A CA 1
ATOM 862 C C . GLN A 1 108 ? -6.381 20.435 15.364 1.00 72.06 108 GLN A C 1
ATOM 864 O O . GLN A 1 108 ? -7.521 20.661 15.761 1.00 72.06 108 GLN A O 1
ATOM 869 N N . THR A 1 109 ? -6.077 20.339 14.068 1.00 77.69 109 THR A N 1
ATOM 870 C CA . THR A 1 109 ? -7.091 20.400 13.006 1.00 77.69 109 THR A CA 1
ATOM 871 C C . THR A 1 109 ? -7.744 19.046 12.763 1.00 77.69 109 THR A C 1
ATOM 873 O O . THR A 1 109 ? -8.885 19.001 12.315 1.00 77.69 109 THR A O 1
ATOM 876 N N . GLY A 1 110 ? -7.019 17.951 13.027 1.00 77.81 110 GLY A N 1
ATOM 877 C CA . GLY A 1 110 ? -7.443 16.601 12.653 1.00 77.81 110 GLY A CA 1
ATOM 878 C C . GLY A 1 110 ? -7.613 16.416 11.140 1.00 77.81 110 GLY A C 1
ATOM 879 O O . GLY A 1 110 ? -8.274 15.478 10.707 1.00 77.81 110 GLY A O 1
ATOM 880 N N . GLU A 1 111 ? -7.075 17.323 10.319 1.00 84.12 111 GLU A N 1
ATOM 881 C CA . GLU A 1 111 ? -7.232 17.243 8.872 1.00 84.12 111 GLU A CA 1
ATOM 882 C C . GLU A 1 111 ? -6.357 16.123 8.311 1.00 84.12 111 GLU A C 1
ATOM 884 O O . GLU A 1 111 ? -5.155 16.053 8.572 1.00 84.12 111 GLU A O 1
ATOM 889 N N . ILE A 1 112 ? -6.967 15.254 7.511 1.00 86.44 112 ILE A N 1
ATOM 890 C CA . ILE A 1 112 ? -6.278 14.145 6.863 1.00 86.44 112 ILE A CA 1
ATOM 891 C C . ILE A 1 112 ? -5.788 14.600 5.493 1.00 86.44 112 ILE A C 1
ATOM 893 O O . ILE A 1 112 ? -6.589 14.965 4.634 1.00 86.44 112 ILE A O 1
ATOM 897 N N . LEU A 1 113 ? -4.479 14.502 5.257 1.00 87.62 113 LEU A N 1
ATOM 898 C CA . LEU A 1 113 ? -3.880 14.764 3.950 1.00 87.62 113 LEU A CA 1
ATOM 899 C C . LEU A 1 113 ? -3.320 13.492 3.322 1.00 87.62 113 LEU A C 1
ATOM 901 O O . LEU A 1 113 ? -2.844 12.585 4.003 1.00 87.62 113 LEU A O 1
ATOM 905 N N . THR A 1 114 ? -3.321 13.461 1.990 1.00 90.62 114 THR A N 1
ATOM 906 C CA . THR A 1 114 ? -2.623 12.428 1.224 1.00 90.62 114 THR A CA 1
ATOM 907 C C . THR A 1 114 ? -1.203 12.869 0.901 1.00 90.62 11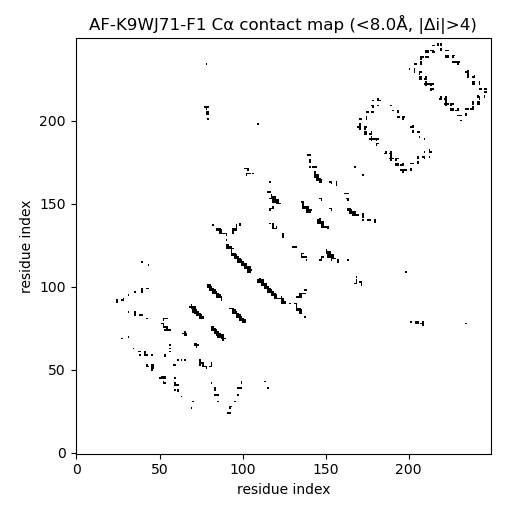4 THR A C 1
ATOM 909 O O . THR A 1 114 ? -0.987 13.987 0.432 1.00 90.62 114 THR A O 1
ATOM 912 N N . THR A 1 115 ? -0.251 11.961 1.031 1.00 89.06 115 THR A N 1
ATOM 913 C CA . THR A 1 115 ? 1.131 12.139 0.577 1.00 89.06 115 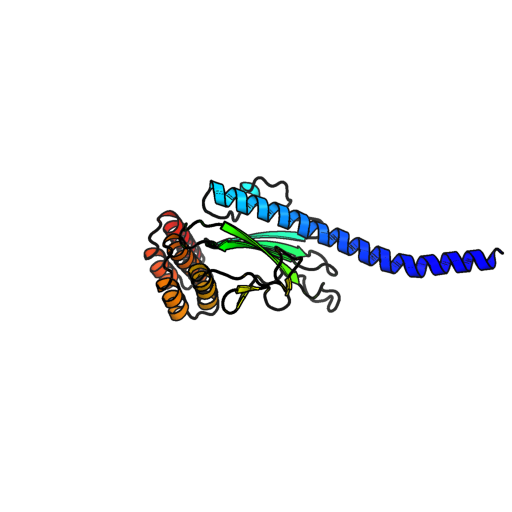THR A CA 1
ATOM 914 C C . THR A 1 115 ? 1.583 10.903 -0.198 1.00 89.06 115 THR A C 1
ATOM 916 O O . THR A 1 115 ? 0.910 9.871 -0.203 1.00 89.06 115 THR A O 1
ATOM 919 N N . VAL A 1 116 ? 2.691 11.025 -0.924 1.00 90.75 116 VAL A N 1
ATOM 920 C CA . VAL A 1 116 ? 3.163 10.018 -1.873 1.00 90.75 116 VAL A CA 1
ATOM 921 C C . VAL A 1 116 ? 4.587 9.595 -1.540 1.00 90.75 116 VAL A C 1
ATOM 923 O O . VAL A 1 116 ? 5.428 10.424 -1.208 1.00 90.75 116 VAL A O 1
ATOM 926 N N . LEU A 1 117 ? 4.878 8.305 -1.698 1.00 90.06 117 LEU A N 1
ATOM 927 C CA . LEU A 1 117 ? 6.235 7.765 -1.724 1.00 90.06 117 LEU A CA 1
ATOM 928 C C . LEU A 1 117 ? 6.378 6.830 -2.924 1.00 90.06 117 LEU A C 1
ATOM 930 O O . LEU A 1 117 ? 5.612 5.878 -3.073 1.00 90.06 117 LEU A O 1
ATOM 934 N N . ILE A 1 118 ? 7.373 7.095 -3.772 1.00 92.00 118 ILE A N 1
ATOM 935 C CA . ILE A 1 118 ? 7.698 6.243 -4.919 1.00 92.00 118 ILE A CA 1
ATOM 936 C C . ILE A 1 118 ? 8.984 5.486 -4.618 1.00 92.00 118 ILE A C 1
ATOM 938 O O . ILE A 1 118 ? 10.027 6.089 -4.370 1.00 92.00 118 ILE A O 1
ATOM 942 N N . CYS A 1 119 ? 8.915 4.165 -4.715 1.00 92.88 119 CYS A N 1
ATOM 943 C CA . CYS A 1 119 ? 10.041 3.261 -4.558 1.00 92.88 119 CYS A CA 1
ATOM 944 C C . CYS A 1 119 ? 10.285 2.505 -5.860 1.00 92.88 119 CYS A C 1
ATOM 946 O O . CYS A 1 119 ? 9.350 2.129 -6.569 1.00 92.88 119 CYS A O 1
ATOM 948 N N . LYS A 1 120 ? 11.557 2.272 -6.176 1.00 92.44 120 LYS A N 1
ATOM 949 C CA . LYS A 1 120 ? 11.984 1.480 -7.333 1.00 92.44 120 LYS A CA 1
ATOM 950 C C . LYS A 1 120 ? 12.921 0.365 -6.916 1.00 92.44 120 LYS A C 1
ATOM 952 O O . LYS A 1 120 ? 13.667 0.522 -5.954 1.00 92.44 120 LYS A O 1
ATOM 957 N N . THR A 1 121 ? 12.948 -0.731 -7.660 1.00 92.12 121 THR A N 1
ATOM 958 C CA . THR A 1 121 ? 13.920 -1.806 -7.429 1.00 92.12 121 THR A CA 1
ATOM 959 C C . THR A 1 121 ? 15.358 -1.297 -7.611 1.00 92.12 121 THR A C 1
ATOM 961 O O . THR A 1 121 ? 15.650 -0.507 -8.515 1.00 92.12 121 THR A O 1
ATOM 964 N N . LYS A 1 122 ? 16.281 -1.745 -6.750 1.00 88.69 122 LYS A N 1
ATOM 965 C CA . LYS A 1 122 ? 17.720 -1.435 -6.873 1.00 88.69 122 LYS A CA 1
ATOM 966 C C . LYS A 1 122 ? 18.331 -2.097 -8.115 1.00 88.69 122 LYS A C 1
ATOM 968 O O . LYS A 1 122 ? 19.133 -1.480 -8.819 1.00 88.69 122 LYS A O 1
ATOM 973 N N . ASP A 1 123 ? 17.902 -3.324 -8.407 1.00 83.75 123 ASP A N 1
ATOM 974 C CA . ASP A 1 123 ? 18.262 -4.080 -9.611 1.00 83.75 123 ASP A CA 1
ATOM 975 C C . ASP A 1 123 ? 17.219 -3.879 -10.726 1.00 83.75 123 ASP A C 1
ATOM 977 O O . ASP A 1 123 ? 16.032 -3.688 -10.459 1.00 83.75 123 ASP A O 1
ATOM 981 N N . ASP A 1 124 ? 17.666 -3.929 -11.978 1.00 79.06 124 ASP A N 1
ATOM 982 C CA . ASP A 1 124 ? 16.839 -3.870 -13.189 1.00 79.06 124 ASP A CA 1
ATOM 983 C C . ASP A 1 124 ? 16.701 -5.238 -13.890 1.00 79.06 124 ASP A C 1
ATOM 985 O O . ASP A 1 124 ? 16.217 -5.324 -15.020 1.00 79.06 124 ASP A O 1
ATOM 989 N N . GLY A 1 125 ? 17.142 -6.317 -13.233 1.00 73.94 125 GLY A N 1
ATOM 990 C CA . GLY A 1 125 ? 17.008 -7.695 -13.710 1.00 73.94 125 GLY A CA 1
ATOM 991 C C . GLY A 1 125 ? 18.046 -8.098 -14.759 1.00 73.94 125 GLY A C 1
ATOM 992 O O . GLY A 1 125 ? 17.979 -9.204 -15.289 1.00 73.94 125 GLY A O 1
ATOM 993 N N . ARG A 1 126 ? 19.028 -7.241 -15.079 1.00 73.19 126 ARG A N 1
ATOM 994 C CA . ARG A 1 126 ? 20.113 -7.602 -16.017 1.00 73.19 126 ARG A CA 1
ATOM 995 C C . ARG A 1 126 ? 21.208 -8.443 -15.385 1.00 73.19 126 ARG A C 1
ATOM 997 O O . ARG A 1 126 ? 21.885 -9.163 -16.108 1.00 73.19 126 ARG A O 1
ATOM 1004 N N . SER A 1 127 ? 21.378 -8.356 -14.067 1.00 71.12 127 SER A N 1
ATOM 1005 C CA . SER A 1 127 ? 22.370 -9.151 -13.334 1.00 71.12 127 SER A CA 1
ATOM 1006 C C . SER A 1 127 ? 22.047 -10.652 -13.353 1.00 71.12 127 SER A C 1
ATOM 1008 O O . SER A 1 127 ? 22.945 -11.483 -13.260 1.00 71.12 127 SER A O 1
ATOM 1010 N N . ASN A 1 128 ? 20.767 -11.002 -13.509 1.00 70.69 128 ASN A N 1
ATOM 1011 C CA . ASN A 1 128 ? 20.285 -12.373 -13.529 1.00 70.69 128 ASN A CA 1
ATOM 1012 C C . ASN A 1 128 ? 19.060 -12.486 -14.448 1.00 70.69 128 ASN A C 1
ATOM 1014 O O . ASN A 1 128 ? 17.927 -12.290 -14.014 1.00 70.69 128 ASN A O 1
ATOM 1018 N N . TRP A 1 129 ? 19.295 -12.818 -15.722 1.00 61.34 129 TRP A N 1
ATOM 1019 C CA . TRP A 1 129 ? 18.250 -12.889 -16.754 1.00 61.34 129 TRP A CA 1
ATOM 1020 C C . TRP A 1 129 ? 17.198 -13.981 -16.498 1.00 61.34 129 TRP A C 1
ATOM 1022 O O . TRP A 1 129 ? 16.092 -13.908 -17.032 1.00 61.34 129 TRP A O 1
ATOM 1032 N N . SER A 1 130 ? 17.519 -14.964 -15.651 1.00 66.81 130 SER A N 1
ATOM 1033 C CA . SER A 1 130 ? 16.594 -16.010 -15.200 1.00 66.81 130 SER A CA 1
ATOM 1034 C C . SER A 1 130 ? 15.617 -15.516 -14.127 1.00 66.81 130 SER A C 1
ATOM 1036 O O . SER A 1 130 ? 14.658 -16.211 -13.790 1.00 66.81 130 SER A O 1
ATOM 1038 N N . LYS A 1 131 ? 15.840 -14.323 -13.560 1.00 70.00 131 LYS A N 1
ATOM 1039 C CA . LYS A 1 131 ? 14.965 -13.734 -12.548 1.00 70.00 131 LYS A CA 1
ATOM 1040 C C . LYS A 1 131 ? 13.794 -13.034 -13.235 1.00 70.00 131 LYS A C 1
ATOM 1042 O O . LYS A 1 131 ? 13.966 -12.022 -13.902 1.00 70.00 131 LYS A O 1
ATOM 1047 N N . ILE A 1 132 ? 12.594 -13.576 -13.037 1.00 66.69 132 ILE A N 1
ATOM 1048 C CA . ILE A 1 132 ? 11.334 -12.977 -13.498 1.00 66.69 132 ILE A CA 1
ATOM 1049 C C . ILE A 1 132 ? 11.228 -11.545 -12.938 1.00 66.69 132 ILE A C 1
ATOM 1051 O O . ILE A 1 132 ? 11.444 -11.380 -11.729 1.00 66.69 132 ILE A O 1
ATOM 1055 N N . PRO A 1 133 ? 10.896 -10.527 -13.758 1.00 73.62 133 PRO A N 1
ATOM 1056 C CA . PRO A 1 133 ? 10.600 -9.186 -13.268 1.00 73.62 133 PRO A CA 1
ATOM 1057 C C . PRO A 1 133 ? 9.524 -9.220 -12.179 1.00 73.62 133 PRO A C 1
ATOM 1059 O O . PRO A 1 133 ? 8.479 -9.843 -12.350 1.00 73.62 133 PRO A O 1
ATOM 1062 N N . ARG A 1 134 ? 9.780 -8.568 -11.044 1.00 77.69 134 ARG A N 1
ATOM 1063 C CA . ARG A 1 134 ? 8.850 -8.523 -9.905 1.00 77.69 134 ARG A CA 1
ATOM 1064 C C . ARG A 1 134 ? 8.400 -7.088 -9.649 1.00 77.69 134 ARG A C 1
ATOM 1066 O O . ARG A 1 134 ? 9.158 -6.164 -9.965 1.00 77.69 134 ARG A O 1
ATOM 1073 N N . PRO A 1 135 ? 7.201 -6.885 -9.076 1.00 84.56 135 PRO A N 1
ATOM 1074 C CA . PRO A 1 135 ? 6.837 -5.581 -8.541 1.00 84.56 135 PRO A CA 1
ATOM 1075 C C . PRO A 1 135 ? 7.872 -5.140 -7.501 1.00 84.56 135 PRO A C 1
ATOM 1077 O O . PRO A 1 135 ? 8.488 -5.972 -6.830 1.00 84.56 135 PRO A O 1
ATOM 1080 N N . ALA A 1 136 ? 8.066 -3.828 -7.368 1.00 85.69 136 ALA A N 1
ATOM 1081 C CA . ALA A 1 136 ? 8.831 -3.299 -6.248 1.00 85.69 136 ALA A CA 1
ATOM 1082 C C . ALA A 1 136 ? 8.114 -3.638 -4.934 1.00 85.69 136 ALA A C 1
ATOM 1084 O O . ALA A 1 136 ? 6.885 -3.563 -4.856 1.00 85.69 136 ALA A O 1
ATOM 1085 N N . GLU A 1 137 ? 8.886 -4.012 -3.916 1.00 87.44 137 GLU A N 1
ATOM 1086 C CA . GLU A 1 137 ? 8.346 -4.249 -2.580 1.00 87.44 137 GLU A CA 1
ATOM 1087 C C . GLU A 1 137 ? 7.728 -2.953 -2.030 1.00 87.44 137 GLU A C 1
ATOM 1089 O O . GLU A 1 137 ? 8.305 -1.877 -2.234 1.00 87.44 137 GLU A O 1
ATOM 1094 N N . PRO A 1 138 ? 6.550 -3.026 -1.379 1.00 86.56 138 PRO A N 1
ATOM 1095 C CA . PRO A 1 138 ? 5.890 -1.848 -0.833 1.00 86.56 138 PRO A CA 1
ATOM 1096 C C . PRO A 1 138 ? 6.752 -1.181 0.253 1.00 86.56 138 PRO A C 1
ATOM 1098 O O . PRO A 1 138 ? 7.632 -1.827 0.833 1.00 86.56 138 PRO A O 1
ATOM 1101 N N . PRO A 1 139 ? 6.509 0.107 0.547 1.00 87.44 139 PRO A N 1
ATOM 1102 C CA . PRO A 1 139 ? 7.168 0.788 1.650 1.00 87.44 139 PRO A CA 1
ATOM 1103 C C . PRO A 1 139 ? 6.982 0.083 2.996 1.00 87.44 139 PRO A C 1
ATOM 1105 O O . PRO A 1 139 ? 5.959 -0.555 3.247 1.00 87.44 139 PRO A O 1
ATOM 1108 N N . ILE A 1 140 ? 7.976 0.245 3.863 1.00 86.81 140 ILE A N 1
ATOM 1109 C CA . ILE A 1 140 ? 7.995 -0.267 5.231 1.00 86.81 140 ILE A CA 1
ATOM 1110 C C . ILE A 1 140 ? 8.007 0.888 6.227 1.00 86.81 140 ILE A C 1
ATOM 1112 O O . ILE A 1 140 ? 8.406 2.008 5.904 1.00 86.81 140 ILE A O 1
ATOM 1116 N N . ILE A 1 141 ? 7.594 0.588 7.454 1.00 84.12 141 ILE A N 1
ATOM 1117 C CA . ILE A 1 141 ? 7.659 1.532 8.567 1.00 84.12 141 ILE A CA 1
ATOM 1118 C C . ILE A 1 141 ? 8.942 1.290 9.345 1.00 84.12 141 ILE A C 1
ATOM 1120 O O . ILE A 1 141 ? 9.241 0.153 9.721 1.00 84.12 141 ILE A O 1
ATOM 1124 N N . ARG A 1 142 ? 9.695 2.362 9.584 1.00 79.56 142 ARG A N 1
ATOM 1125 C CA . ARG A 1 142 ? 10.836 2.379 10.496 1.00 79.56 142 ARG A CA 1
ATOM 1126 C C . ARG A 1 142 ? 10.688 3.527 11.470 1.00 79.56 142 ARG A C 1
ATOM 1128 O O . ARG A 1 142 ? 10.598 4.678 11.055 1.00 79.56 142 ARG A O 1
ATOM 1135 N N . GLU A 1 143 ? 10.701 3.189 12.756 1.00 72.88 143 GLU A N 1
ATOM 1136 C CA . GLU A 1 143 ? 10.512 4.145 13.847 1.00 72.88 143 GLU A CA 1
ATOM 1137 C C . GLU A 1 143 ? 9.222 4.958 13.631 1.00 72.88 143 GLU A C 1
ATOM 1139 O O . GLU A 1 143 ? 8.125 4.405 13.730 1.00 72.88 143 GLU A O 1
ATOM 1144 N N . ASN A 1 144 ? 9.363 6.231 13.258 1.00 72.44 144 ASN A N 1
ATOM 1145 C CA . ASN A 1 144 ? 8.272 7.177 13.034 1.00 72.44 144 ASN A CA 1
ATOM 1146 C C . ASN A 1 144 ? 8.182 7.626 11.570 1.00 72.44 144 ASN A C 1
ATOM 1148 O O . ASN A 1 144 ? 7.714 8.729 11.286 1.00 72.44 144 ASN A O 1
ATOM 1152 N N . GLY A 1 145 ? 8.676 6.819 10.629 1.00 80.06 145 GLY A N 1
ATOM 1153 C CA . GLY A 1 145 ? 8.630 7.175 9.221 1.00 80.06 145 GLY A CA 1
ATOM 1154 C C . GLY A 1 145 ? 8.403 6.021 8.262 1.00 80.06 145 GLY A C 1
ATOM 1155 O O . GLY A 1 145 ? 8.625 4.851 8.573 1.00 80.06 145 GLY A O 1
ATOM 1156 N N . ILE A 1 146 ? 7.938 6.384 7.069 1.00 84.38 146 ILE A N 1
ATOM 1157 C CA . ILE A 1 146 ? 7.772 5.462 5.945 1.00 84.38 146 ILE A CA 1
ATOM 1158 C C . ILE A 1 146 ? 8.987 5.574 5.038 1.00 84.38 146 ILE A C 1
ATOM 1160 O O . ILE A 1 146 ? 9.346 6.675 4.616 1.00 84.38 146 ILE A O 1
ATOM 1164 N N . GLU A 1 147 ? 9.583 4.436 4.703 1.00 87.88 147 GLU A N 1
ATOM 1165 C CA . GLU A 1 147 ? 10.698 4.343 3.767 1.00 87.88 147 GLU A CA 1
ATOM 1166 C C . GLU A 1 147 ? 10.518 3.187 2.781 1.00 87.88 147 GLU A C 1
ATOM 1168 O O . GLU A 1 147 ? 9.665 2.313 2.936 1.00 87.88 147 GLU A O 1
ATOM 1173 N N . CYS A 1 148 ? 11.330 3.176 1.730 1.00 90.00 148 CYS A N 1
ATOM 1174 C CA . CYS A 1 148 ? 11.281 2.119 0.730 1.00 90.00 148 CYS A CA 1
ATOM 1175 C C . CYS A 1 148 ? 11.695 0.756 1.302 1.00 90.00 148 CYS A C 1
ATOM 1177 O O . CYS A 1 148 ? 12.693 0.642 2.011 1.00 90.00 148 CYS A O 1
ATOM 1179 N N . GLY A 1 149 ? 10.926 -0.281 0.958 1.00 86.38 149 GLY A N 1
ATOM 1180 C CA . GLY A 1 149 ? 11.130 -1.645 1.434 1.00 86.38 149 GLY A CA 1
ATOM 1181 C C . GLY A 1 149 ? 12.445 -2.291 0.977 1.00 86.38 149 GLY A C 1
ATOM 1182 O O . GLY A 1 149 ? 13.210 -1.717 0.186 1.00 86.38 149 GLY A O 1
ATOM 1183 N N . PRO A 1 150 ? 12.730 -3.515 1.450 1.00 87.62 150 PRO A N 1
ATOM 1184 C CA . PRO A 1 150 ? 13.924 -4.257 1.065 1.00 87.62 150 PRO A CA 1
ATOM 1185 C C . PRO A 1 150 ? 14.122 -4.305 -0.455 1.00 87.62 150 PRO A C 1
ATOM 1187 O O . PRO A 1 150 ? 13.186 -4.361 -1.245 1.00 87.62 150 PRO A O 1
ATOM 1190 N N . ASN A 1 151 ? 15.383 -4.237 -0.890 1.00 87.56 151 ASN A N 1
ATOM 1191 C CA . ASN A 1 151 ? 15.766 -4.230 -2.311 1.00 87.56 151 ASN A CA 1
ATOM 1192 C C . ASN A 1 151 ? 15.179 -3.087 -3.163 1.00 87.56 151 ASN A C 1
ATOM 1194 O O . ASN A 1 151 ? 15.356 -3.093 -4.387 1.00 87.56 151 ASN A O 1
ATOM 1198 N N . THR A 1 152 ? 14.552 -2.086 -2.544 1.00 91.00 152 THR A N 1
ATOM 1199 C CA . THR A 1 152 ? 14.050 -0.890 -3.220 1.00 91.00 152 THR A CA 1
ATOM 1200 C C . THR A 1 152 ? 14.742 0.376 -2.715 1.00 91.00 152 THR A C 1
ATOM 1202 O O . THR A 1 152 ? 15.422 0.376 -1.690 1.00 91.00 152 THR A O 1
ATOM 1205 N N . GLU A 1 153 ? 14.658 1.450 -3.490 1.00 90.12 153 GLU A N 1
ATOM 1206 C CA . GLU A 1 153 ? 15.188 2.771 -3.155 1.00 90.12 153 GLU A CA 1
ATOM 1207 C C . GLU A 1 153 ? 14.201 3.858 -3.587 1.00 90.12 153 GLU A C 1
ATOM 1209 O O . GLU A 1 153 ? 13.443 3.670 -4.544 1.00 90.12 153 GLU A O 1
ATOM 1214 N N . ALA A 1 154 ? 14.219 5.000 -2.901 1.00 88.75 154 ALA A N 1
ATOM 1215 C CA . ALA A 1 154 ? 13.331 6.110 -3.221 1.00 88.75 154 ALA A CA 1
ATOM 1216 C C . ALA A 1 154 ? 13.613 6.662 -4.628 1.00 88.75 154 ALA A C 1
ATOM 1218 O O . ALA A 1 154 ? 14.763 6.836 -5.047 1.00 88.75 154 ALA A O 1
ATOM 1219 N N . TYR A 1 155 ? 12.546 6.938 -5.374 1.00 83.38 155 TYR A N 1
ATOM 1220 C CA . TYR A 1 155 ? 12.611 7.608 -6.663 1.00 83.38 155 TYR A CA 1
ATOM 1221 C C . TYR A 1 155 ? 12.188 9.073 -6.518 1.00 83.38 155 TYR A C 1
ATOM 1223 O O . TYR A 1 155 ? 11.008 9.381 -6.368 1.00 83.38 155 TYR A O 1
ATOM 1231 N N . GLY A 1 156 ? 13.168 9.973 -6.632 1.00 69.81 156 GLY A N 1
ATOM 1232 C CA . GLY A 1 156 ? 12.961 11.418 -6.532 1.00 69.81 156 GLY A CA 1
ATOM 1233 C C . GLY A 1 156 ? 12.863 11.931 -5.091 1.00 69.81 156 GLY A C 1
ATOM 1234 O O . GLY A 1 156 ? 12.713 11.166 -4.144 1.00 69.81 156 GLY A O 1
ATOM 1235 N N . LEU A 1 157 ? 12.986 13.252 -4.944 1.00 52.69 157 LEU A N 1
ATOM 1236 C CA . LEU A 1 157 ? 12.742 13.975 -3.697 1.00 52.69 157 LEU A CA 1
ATOM 1237 C C . LEU A 1 157 ? 11.284 14.439 -3.709 1.00 52.69 157 LEU A C 1
ATOM 1239 O O . LEU A 1 157 ? 10.946 15.370 -4.438 1.00 52.69 157 LEU A O 1
ATOM 1243 N N . LEU A 1 158 ? 10.418 13.811 -2.921 1.00 47.03 158 LEU A N 1
ATOM 1244 C CA . LEU A 1 158 ? 9.114 14.392 -2.610 1.00 47.03 158 LEU A CA 1
ATOM 1245 C C . LEU A 1 158 ? 9.294 15.230 -1.342 1.00 47.03 158 LEU A C 1
ATOM 1247 O O . LEU A 1 158 ? 9.232 14.716 -0.236 1.00 47.03 158 LEU A O 1
ATOM 1251 N N . GLY A 1 159 ? 9.611 16.514 -1.531 1.00 41.56 159 GLY A N 1
ATOM 1252 C CA . GLY A 1 159 ? 9.645 17.509 -0.456 1.00 41.56 159 GLY A CA 1
ATOM 1253 C C . GLY A 1 159 ? 10.887 17.477 0.444 1.00 41.56 159 GLY A C 1
ATOM 1254 O O . GLY A 1 159 ? 10.856 1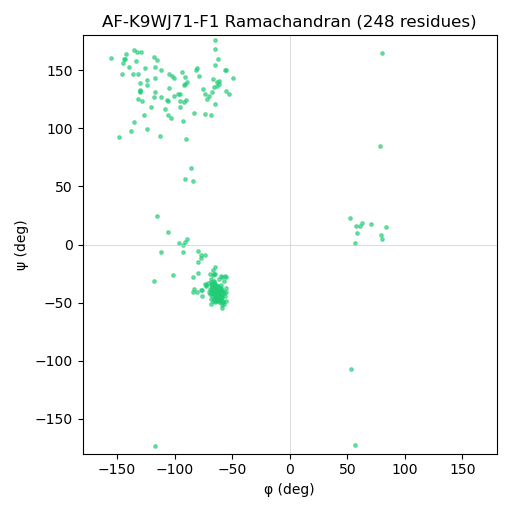6.933 1.536 1.00 41.56 159 GLY A O 1
ATOM 1255 N N . GLY A 1 160 ? 11.966 18.141 0.020 1.00 38.03 160 GLY A N 1
ATOM 1256 C CA . GLY A 1 160 ? 12.833 18.957 0.892 1.00 38.03 160 GLY A CA 1
ATOM 1257 C C . GLY A 1 160 ? 13.522 18.385 2.148 1.00 38.03 160 GLY A C 1
ATOM 1258 O O . GLY A 1 160 ? 14.219 19.157 2.800 1.00 38.03 160 GLY A O 1
ATOM 1259 N N . ARG A 1 161 ? 13.408 17.104 2.520 1.00 41.19 161 ARG A N 1
ATOM 1260 C CA . ARG A 1 161 ? 14.134 16.52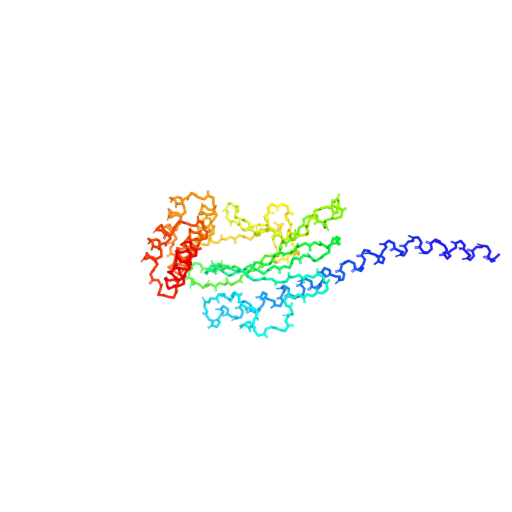6 3.670 1.00 41.19 161 ARG A CA 1
ATOM 1261 C C . ARG A 1 161 ? 14.700 15.144 3.357 1.00 41.19 161 ARG A C 1
ATOM 1263 O O . ARG A 1 161 ? 14.019 14.143 3.500 1.00 41.19 161 ARG A O 1
ATOM 1270 N N . GLY A 1 162 ? 15.987 15.113 3.004 1.00 40.91 162 GLY A N 1
ATOM 1271 C CA . GLY A 1 162 ? 16.852 13.932 3.116 1.00 40.91 162 GLY A CA 1
ATOM 1272 C C . GLY A 1 162 ? 16.388 12.651 2.398 1.00 40.91 162 GLY A C 1
ATOM 1273 O O . GLY A 1 162 ? 15.470 12.673 1.583 1.00 40.91 162 GLY A O 1
ATOM 1274 N N . PRO A 1 163 ? 17.076 11.518 2.615 1.00 44.44 163 PRO A N 1
ATOM 1275 C CA . PRO A 1 163 ? 16.853 10.308 1.837 1.00 44.44 163 PRO A CA 1
ATOM 1276 C C . PRO A 1 163 ? 15.529 9.653 2.243 1.00 44.44 163 PRO A C 1
ATOM 1278 O O . PRO A 1 163 ? 15.423 9.158 3.355 1.00 44.44 163 PRO A O 1
ATOM 1281 N N . GLY A 1 164 ? 14.538 9.655 1.346 1.00 55.56 164 GLY A N 1
ATOM 1282 C CA . GLY A 1 164 ? 13.471 8.645 1.256 1.00 55.56 164 GLY A CA 1
ATOM 1283 C C . GLY A 1 164 ? 12.659 8.306 2.512 1.00 55.56 164 GLY A C 1
ATOM 1284 O O . GLY A 1 164 ? 12.109 7.210 2.543 1.00 55.56 164 GLY A O 1
ATOM 1285 N N . HIS A 1 165 ? 12.594 9.193 3.508 1.00 58.59 165 HIS A N 1
ATOM 1286 C CA . HIS A 1 165 ? 11.851 9.000 4.751 1.00 58.59 165 HIS A CA 1
ATOM 1287 C C . HIS A 1 165 ? 10.753 10.059 4.850 1.00 58.59 165 HIS A C 1
ATOM 1289 O O . HIS A 1 165 ? 11.006 11.250 4.664 1.00 58.59 165 HIS A O 1
ATOM 1295 N N . THR A 1 166 ? 9.527 9.644 5.153 1.00 71.12 166 THR A N 1
ATOM 1296 C CA . THR A 1 166 ? 8.452 10.579 5.503 1.00 71.12 166 THR A CA 1
ATOM 1297 C C . THR A 1 166 ? 8.158 10.472 6.981 1.00 71.12 166 THR A C 1
ATOM 1299 O O . THR A 1 166 ? 7.752 9.408 7.431 1.00 71.12 166 THR A O 1
ATOM 1302 N N . LEU A 1 167 ? 8.380 11.565 7.712 1.00 72.38 167 LEU A N 1
ATOM 1303 C CA . LEU A 1 167 ? 8.041 11.667 9.129 1.00 72.38 167 LEU A CA 1
ATOM 1304 C C . LEU A 1 167 ? 6.523 11.653 9.296 1.00 72.38 167 LEU A C 1
ATOM 1306 O O . LEU A 1 167 ? 5.814 12.389 8.608 1.00 72.38 167 LEU A O 1
ATOM 1310 N N . LEU A 1 168 ? 6.056 10.817 10.211 1.00 81.94 168 LEU A N 1
ATOM 1311 C CA . LEU A 1 168 ? 4.655 10.653 10.555 1.00 81.94 168 LEU A CA 1
ATOM 1312 C C . LEU A 1 168 ? 4.363 11.331 11.893 1.00 81.94 168 LEU A C 1
ATOM 1314 O O . LEU A 1 168 ? 5.213 11.353 12.785 1.00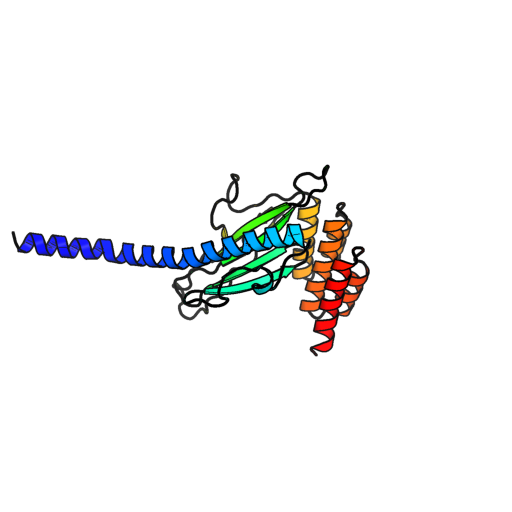 81.94 168 LEU A O 1
ATOM 1318 N N . ASP A 1 169 ? 3.149 11.860 12.027 1.00 86.25 169 ASP A N 1
ATOM 1319 C CA . ASP A 1 169 ? 2.584 12.180 13.335 1.00 86.25 169 ASP A CA 1
ATOM 1320 C C . ASP A 1 169 ? 2.362 10.898 14.154 1.00 86.25 169 ASP A C 1
ATOM 1322 O O . ASP A 1 169 ? 2.453 9.778 13.637 1.00 86.25 169 ASP A O 1
ATOM 1326 N N . THR A 1 170 ? 2.090 11.061 15.447 1.00 88.00 170 THR A N 1
ATOM 1327 C CA . THR A 1 170 ? 2.008 9.943 16.394 1.00 88.00 170 THR A CA 1
ATOM 1328 C C . THR A 1 170 ? 0.932 8.934 15.995 1.00 88.00 170 THR A C 1
ATOM 1330 O O . THR A 1 170 ? 1.194 7.729 15.966 1.00 88.00 170 THR A O 1
ATOM 1333 N N . ASP A 1 171 ? -0.260 9.411 15.639 1.00 90.19 171 ASP A N 1
ATOM 1334 C CA . ASP A 1 171 ? -1.401 8.557 15.306 1.00 90.19 171 ASP A CA 1
ATOM 1335 C C . ASP A 1 171 ? -1.184 7.832 13.975 1.00 90.19 171 ASP A C 1
ATOM 1337 O O . ASP A 1 171 ? -1.447 6.629 13.871 1.00 90.19 171 ASP A O 1
ATOM 1341 N N . SER A 1 172 ? -0.623 8.516 12.976 1.00 89.50 172 SER A N 1
ATOM 1342 C CA . SER A 1 172 ? -0.212 7.890 11.719 1.00 89.50 172 SER A CA 1
ATOM 1343 C C . SER A 1 172 ? 0.862 6.830 11.942 1.00 89.50 172 SER A C 1
ATOM 1345 O O . SER A 1 172 ? 0.748 5.720 11.420 1.00 89.50 172 SER A O 1
ATOM 1347 N N . ALA A 1 173 ? 1.895 7.125 12.736 1.00 89.69 173 ALA A N 1
ATOM 1348 C CA . ALA A 1 173 ? 2.957 6.172 13.047 1.00 89.69 173 ALA A CA 1
ATOM 1349 C C . ALA A 1 173 ? 2.397 4.917 13.727 1.00 89.69 173 ALA A C 1
ATOM 1351 O O . ALA A 1 173 ? 2.720 3.802 13.314 1.00 89.69 173 ALA A O 1
ATOM 1352 N N . LEU A 1 174 ? 1.518 5.074 14.721 1.00 92.31 174 LEU A N 1
ATOM 1353 C CA . LEU A 1 174 ? 0.831 3.962 15.383 1.00 92.31 174 LEU A CA 1
ATOM 1354 C C . LEU A 1 174 ? -0.021 3.154 14.398 1.00 92.31 174 LEU A C 1
ATOM 1356 O O . LEU A 1 174 ? 0.067 1.922 14.374 1.00 92.31 174 LEU A O 1
ATOM 1360 N N . ALA A 1 175 ? -0.786 3.831 13.537 1.00 93.38 175 ALA A N 1
ATOM 1361 C CA . ALA A 1 175 ? -1.608 3.187 12.521 1.00 93.38 175 ALA A CA 1
ATOM 1362 C C . ALA A 1 175 ? -0.757 2.327 11.581 1.00 93.38 175 ALA A C 1
ATOM 1364 O O . ALA A 1 175 ? -0.996 1.125 11.472 1.00 93.38 175 ALA A O 1
ATOM 1365 N N . TYR A 1 176 ? 0.281 2.873 10.950 1.00 92.38 176 TYR A N 1
ATOM 1366 C CA . TYR A 1 176 ? 1.084 2.083 10.016 1.00 92.38 176 TYR A CA 1
ATOM 1367 C C . TYR A 1 176 ? 1.947 1.015 10.702 1.00 92.38 176 TYR A C 1
ATOM 1369 O O . TYR A 1 176 ? 2.117 -0.076 10.149 1.00 92.38 176 TYR A O 1
ATOM 1377 N N . ASN A 1 177 ? 2.450 1.265 11.916 1.00 92.12 177 ASN A N 1
ATOM 1378 C CA . ASN A 1 177 ? 3.142 0.234 12.694 1.00 92.12 177 ASN A CA 1
ATOM 1379 C C . ASN A 1 177 ? 2.210 -0.943 13.014 1.00 92.12 177 ASN A C 1
ATOM 1381 O O . ASN A 1 177 ? 2.624 -2.097 12.890 1.00 92.12 177 ASN A O 1
ATOM 1385 N N . SER A 1 178 ? 0.935 -0.685 13.325 1.00 94.38 178 SER A N 1
ATOM 1386 C CA . SER A 1 178 ? -0.041 -1.754 13.561 1.00 94.38 178 SER A CA 1
ATOM 1387 C C . SER A 1 178 ? -0.229 -2.674 12.347 1.00 94.38 178 SER A C 1
ATOM 1389 O O . SER A 1 178 ? -0.292 -3.895 12.497 1.00 94.38 178 SER A O 1
ATOM 1391 N N . LEU A 1 179 ? -0.215 -2.118 11.130 1.00 92.38 179 LEU A N 1
ATOM 1392 C CA . LEU A 1 179 ? -0.271 -2.886 9.881 1.00 92.38 179 LEU A CA 1
ATOM 1393 C C . LEU A 1 179 ? 0.983 -3.748 9.698 1.00 92.38 179 LEU A C 1
ATOM 1395 O O . LEU A 1 179 ? 0.880 -4.907 9.286 1.00 92.38 179 LEU A O 1
ATOM 1399 N N . SER A 1 180 ? 2.160 -3.207 10.028 1.00 90.81 180 SER A N 1
ATOM 1400 C CA . SER A 1 180 ? 3.426 -3.948 10.006 1.00 90.81 180 SER A CA 1
ATOM 1401 C C . SER A 1 180 ? 3.388 -5.134 10.978 1.00 90.81 180 SER A C 1
ATOM 1403 O O . SER A 1 180 ? 3.656 -6.272 10.583 1.00 90.81 180 SER A O 1
ATOM 1405 N N . TYR A 1 181 ? 2.937 -4.912 12.218 1.00 93.19 181 TYR A N 1
ATOM 1406 C CA . TYR A 1 181 ? 2.758 -5.974 13.211 1.00 93.19 181 TYR A CA 1
ATOM 1407 C C . TYR A 1 181 ? 1.750 -7.035 12.757 1.00 93.19 181 TYR A C 1
ATOM 1409 O O . TYR A 1 181 ? 2.057 -8.228 12.818 1.00 93.19 181 TYR A O 1
ATOM 1417 N N . ALA A 1 182 ? 0.593 -6.636 12.222 1.00 93.06 182 ALA A N 1
ATOM 1418 C CA . ALA A 1 182 ? -0.403 -7.566 11.689 1.00 93.06 182 ALA A CA 1
ATOM 1419 C C . ALA A 1 182 ? 0.156 -8.391 10.516 1.00 93.06 182 ALA A C 1
ATOM 1421 O O . ALA A 1 182 ? -0.025 -9.611 10.458 1.00 93.06 182 ALA A O 1
ATOM 1422 N N . THR A 1 183 ? 0.923 -7.765 9.620 1.00 90.19 183 THR A N 1
ATOM 1423 C CA . THR A 1 183 ? 1.607 -8.441 8.504 1.00 90.19 183 THR A CA 1
ATOM 1424 C C . THR A 1 183 ? 2.690 -9.406 8.994 1.00 90.19 183 THR A C 1
ATOM 1426 O O . THR A 1 183 ? 2.853 -10.481 8.419 1.00 90.19 183 THR A O 1
ATOM 1429 N N . ALA A 1 184 ? 3.345 -9.117 10.116 1.00 90.94 184 ALA A N 1
ATOM 1430 C CA . ALA A 1 184 ? 4.273 -10.032 10.784 1.00 90.94 184 ALA A CA 1
ATOM 1431 C C . ALA A 1 184 ? 3.579 -11.120 11.634 1.00 90.94 184 ALA A C 1
ATOM 1433 O O . ALA A 1 184 ? 4.250 -12.001 12.162 1.00 90.94 184 ALA A O 1
ATOM 1434 N N . GLY A 1 185 ? 2.249 -11.076 11.780 1.00 91.44 185 GLY A N 1
ATOM 1435 C CA . GLY A 1 185 ? 1.484 -12.005 12.622 1.00 91.44 185 GLY A CA 1
ATOM 1436 C C . GLY A 1 185 ? 1.513 -11.673 14.120 1.00 91.44 185 GLY A C 1
ATOM 1437 O O . GLY A 1 185 ? 1.031 -12.459 14.930 1.00 91.44 185 GLY A O 1
ATOM 1438 N N . GLN A 1 186 ? 2.057 -10.514 14.497 1.00 94.31 186 GLN A N 1
ATOM 1439 C CA . GLN A 1 186 ? 2.117 -10.013 15.873 1.00 94.31 186 GLN A CA 1
ATOM 1440 C C . GLN A 1 186 ? 0.818 -9.267 16.215 1.00 94.31 186 GLN A C 1
ATOM 1442 O O . GLN A 1 186 ? 0.810 -8.049 16.381 1.00 94.31 186 GLN A O 1
ATOM 1447 N N . TYR A 1 187 ? -0.300 -9.990 16.263 1.00 91.00 187 TYR A N 1
ATOM 1448 C CA . TYR A 1 187 ? -1.633 -9.381 16.337 1.00 91.00 187 TYR A CA 1
ATOM 1449 C C . TYR A 1 187 ? -1.896 -8.606 17.626 1.00 91.00 187 TYR A C 1
ATOM 1451 O O . TYR A 1 187 ? -2.473 -7.526 17.557 1.00 91.00 187 TYR A O 1
ATOM 1459 N N . ASP A 1 188 ? -1.417 -9.094 18.769 1.00 93.75 188 ASP A N 1
ATOM 1460 C CA . ASP A 1 188 ? -1.623 -8.406 20.049 1.00 93.75 188 ASP A CA 1
ATOM 1461 C C . ASP A 1 188 ? -0.969 -7.019 20.037 1.00 93.75 188 ASP A C 1
ATOM 1463 O O . ASP A 1 188 ? -1.613 -6.027 20.364 1.00 93.75 188 ASP A O 1
ATOM 1467 N N . LYS A 1 189 ? 0.266 -6.925 19.523 1.00 95.81 189 LYS A N 1
ATOM 1468 C CA . LYS A 1 189 ? 0.961 -5.641 19.337 1.00 95.81 189 LYS A CA 1
ATOM 1469 C C . LYS A 1 189 ? 0.273 -4.743 18.317 1.00 95.81 189 LYS A C 1
ATOM 1471 O O . LYS A 1 189 ? 0.269 -3.525 18.471 1.00 95.81 189 LYS A O 1
ATOM 1476 N N . ALA A 1 190 ? -0.291 -5.328 17.258 1.00 95.62 190 ALA A N 1
ATOM 1477 C CA . ALA A 1 190 ? -1.051 -4.569 16.274 1.00 95.62 190 ALA A CA 1
ATOM 1478 C C . ALA A 1 190 ? -2.270 -3.905 16.930 1.00 95.62 190 ALA A C 1
ATOM 1480 O O . ALA A 1 190 ? -2.483 -2.708 16.760 1.00 95.62 190 ALA A O 1
ATOM 1481 N N . LEU A 1 191 ? -3.039 -4.661 17.717 1.00 95.06 191 LEU A N 1
ATOM 1482 C CA . LEU A 1 191 ? -4.217 -4.141 18.407 1.00 95.06 191 LEU A CA 1
ATOM 1483 C C . LEU A 1 191 ? -3.849 -3.156 19.520 1.00 95.06 191 LEU A C 1
ATOM 1485 O O . LEU A 1 191 ? -4.525 -2.141 19.650 1.00 95.06 191 LEU A O 1
ATOM 1489 N N . GLU A 1 192 ? -2.772 -3.401 20.268 1.00 96.50 192 GLU A N 1
ATOM 1490 C CA . GLU A 1 192 ? -2.245 -2.465 21.269 1.00 96.50 192 GLU A CA 1
ATOM 1491 C C . GLU A 1 192 ? -1.915 -1.105 20.640 1.00 96.50 192 GLU A C 1
ATOM 1493 O O . GLU A 1 192 ? -2.444 -0.084 21.079 1.00 96.50 192 GLU A O 1
ATOM 1498 N N . ALA A 1 193 ? -1.146 -1.097 19.545 1.00 95.31 193 ALA A N 1
ATOM 1499 C CA . ALA A 1 193 ? -0.810 0.129 18.821 1.00 95.31 193 ALA A CA 1
ATOM 1500 C C . ALA A 1 193 ? -2.064 0.877 18.342 1.00 95.31 193 ALA A C 1
ATOM 1502 O O . ALA A 1 193 ? -2.144 2.096 18.468 1.00 95.31 193 ALA A O 1
ATOM 1503 N N . VAL A 1 194 ? -3.075 0.155 17.846 1.00 96.19 194 VAL A N 1
ATOM 1504 C CA . VAL A 1 194 ? -4.348 0.757 17.423 1.00 96.19 194 VAL A CA 1
ATOM 1505 C C . VAL A 1 194 ? -5.143 1.333 18.589 1.00 96.19 194 VAL A C 1
ATOM 1507 O O . VAL A 1 194 ? -5.844 2.334 18.422 1.00 96.19 194 VAL A O 1
ATOM 1510 N N . GLN A 1 195 ? -5.068 0.733 19.777 1.00 95.06 195 GLN A N 1
ATOM 1511 C CA . GLN A 1 195 ? -5.764 1.278 20.938 1.00 95.06 195 GLN A CA 1
ATOM 1512 C C . GLN A 1 195 ? -5.198 2.627 21.371 1.00 95.06 195 GLN A C 1
ATOM 1514 O O . GLN A 1 195 ? -5.990 3.478 21.779 1.00 95.06 195 GLN A O 1
ATOM 1519 N N . SER A 1 196 ? -3.892 2.834 21.198 1.00 95.31 196 SER A N 1
ATOM 1520 C CA . SER A 1 196 ? -3.192 4.090 21.480 1.00 95.31 196 SER A CA 1
ATOM 1521 C C . SER A 1 196 ? -3.458 5.213 20.470 1.00 95.31 196 SER A C 1
ATOM 1523 O O . SER A 1 196 ? -3.050 6.339 20.732 1.00 95.31 196 SER A O 1
ATOM 1525 N N . ILE A 1 197 ? -4.131 4.938 19.345 1.00 93.19 197 ILE A N 1
ATOM 1526 C CA . ILE A 1 197 ? -4.497 5.967 18.359 1.00 93.19 197 ILE A CA 1
ATOM 1527 C C . ILE A 1 197 ? -5.620 6.843 18.923 1.00 93.19 197 ILE A C 1
ATOM 1529 O O . ILE A 1 197 ? -6.694 6.334 19.272 1.00 93.19 197 ILE A O 1
ATOM 1533 N N . ASN A 1 198 ? -5.402 8.158 18.948 1.00 92.00 198 ASN A N 1
ATOM 1534 C CA . ASN A 1 198 ? -6.390 9.131 19.419 1.00 92.00 198 ASN A CA 1
ATOM 1535 C C . ASN A 1 198 ? -7.387 9.513 18.318 1.00 92.00 198 ASN A C 1
ATOM 1537 O O . ASN A 1 198 ? -8.593 9.603 18.563 1.00 92.00 198 ASN A O 1
ATOM 1541 N N . HIS A 1 199 ? -6.906 9.700 17.091 1.00 91.25 199 HIS A N 1
ATOM 1542 C CA . HIS A 1 199 ? -7.720 10.102 15.956 1.00 91.25 199 HIS A CA 1
ATOM 1543 C C . HIS A 1 199 ? -8.697 8.991 15.544 1.00 91.25 199 HIS A C 1
ATOM 1545 O O . HIS A 1 199 ? -8.319 7.953 14.994 1.00 91.25 199 HIS A O 1
ATOM 1551 N N . ALA A 1 200 ? -9.993 9.227 15.767 1.00 91.38 200 ALA A N 1
ATOM 1552 C CA . ALA A 1 200 ? -11.038 8.216 15.595 1.00 91.38 200 ALA A CA 1
ATOM 1553 C C . ALA A 1 200 ? -11.098 7.623 14.174 1.00 91.38 200 ALA A C 1
ATOM 1555 O O . ALA A 1 200 ? -11.257 6.408 14.038 1.00 91.38 200 ALA A O 1
ATOM 1556 N N . ASP A 1 201 ? -10.930 8.451 13.133 1.00 90.88 201 ASP A N 1
ATOM 1557 C CA . ASP A 1 201 ? -10.919 7.974 11.740 1.00 90.88 201 ASP A CA 1
ATOM 1558 C C . ASP A 1 201 ? -9.722 7.047 11.455 1.00 90.88 201 ASP A C 1
ATOM 1560 O O . ASP A 1 201 ? -9.904 5.920 11.001 1.00 90.88 201 ASP A O 1
ATOM 1564 N N . PHE A 1 202 ? -8.499 7.453 11.822 1.00 91.94 202 PHE A N 1
ATOM 1565 C CA . PHE A 1 202 ? -7.302 6.611 11.717 1.00 91.94 202 PHE A CA 1
ATOM 1566 C C . PHE A 1 202 ? -7.442 5.304 12.491 1.00 91.94 202 PHE A C 1
ATOM 1568 O O . PHE A 1 202 ? -7.095 4.246 11.967 1.00 91.94 202 PHE A O 1
ATOM 1575 N N . LYS A 1 203 ? -8.013 5.348 13.698 1.00 94.75 203 LYS A N 1
ATOM 1576 C CA . LYS A 1 203 ? -8.285 4.147 14.492 1.00 94.75 203 LYS A CA 1
ATOM 1577 C C . LYS A 1 203 ? -9.232 3.196 13.760 1.00 94.75 203 LYS A C 1
ATOM 1579 O O . LYS A 1 203 ? -8.953 2.001 13.673 1.00 94.75 203 LYS A O 1
ATOM 1584 N N . ALA A 1 204 ? -10.324 3.709 13.191 1.00 95.31 204 ALA A N 1
ATOM 1585 C CA . ALA A 1 204 ? -11.280 2.906 12.430 1.00 95.31 204 ALA A CA 1
ATOM 1586 C C . ALA A 1 204 ? -10.655 2.308 11.157 1.00 95.31 204 ALA A C 1
ATOM 1588 O O . ALA A 1 204 ? -10.800 1.108 10.907 1.00 95.31 204 ALA A O 1
ATOM 1589 N N . ARG A 1 205 ? -9.905 3.109 10.391 1.00 95.19 205 ARG A N 1
ATOM 1590 C CA . ARG A 1 205 ? -9.178 2.660 9.193 1.00 95.19 205 ARG A CA 1
ATOM 1591 C C . ARG A 1 205 ? -8.114 1.612 9.524 1.00 95.19 205 ARG A C 1
ATOM 1593 O O . ARG A 1 205 ? -7.985 0.631 8.789 1.00 95.19 205 ARG A O 1
ATOM 1600 N N . ALA A 1 206 ? -7.372 1.783 10.618 1.00 96.00 206 ALA A N 1
ATOM 1601 C CA . ALA A 1 206 ? -6.357 0.831 11.061 1.00 96.00 206 ALA A CA 1
ATOM 1602 C C . ALA A 1 206 ? -6.986 -0.513 11.447 1.00 96.00 206 ALA A C 1
ATOM 1604 O O . ALA A 1 206 ? -6.575 -1.542 10.913 1.00 96.00 206 ALA A O 1
ATOM 1605 N N . LEU A 1 207 ? -8.047 -0.509 12.268 1.00 97.12 207 LEU A N 1
ATOM 1606 C CA . LEU A 1 207 ? -8.804 -1.724 12.606 1.00 97.12 207 LEU A CA 1
ATOM 1607 C C . LEU A 1 207 ? -9.316 -2.441 11.352 1.00 97.12 207 LEU A C 1
ATOM 1609 O O . LEU A 1 207 ? -9.113 -3.645 11.198 1.00 97.12 207 LEU A O 1
ATOM 1613 N N . ALA A 1 208 ? -9.938 -1.705 10.428 1.00 96.31 208 ALA A N 1
ATOM 1614 C CA . ALA A 1 208 ? -10.453 -2.285 9.193 1.00 96.31 208 ALA A CA 1
ATOM 1615 C C . ALA A 1 208 ? -9.337 -2.868 8.317 1.00 96.31 208 ALA A C 1
ATOM 1617 O O . ALA A 1 208 ? -9.494 -3.947 7.750 1.00 96.31 208 ALA A O 1
ATOM 1618 N N . THR A 1 209 ? -8.184 -2.201 8.245 1.00 95.62 209 THR A N 1
ATOM 1619 C CA . THR A 1 209 ? -7.036 -2.716 7.491 1.00 95.62 209 THR A CA 1
ATOM 1620 C C . THR A 1 209 ? -6.441 -3.967 8.142 1.00 95.62 209 THR A C 1
ATOM 1622 O O . THR A 1 209 ? -6.111 -4.913 7.433 1.00 95.62 209 THR A O 1
ATOM 1625 N N . ILE A 1 210 ? -6.349 -4.024 9.476 1.00 95.75 210 ILE A N 1
ATOM 1626 C CA . ILE A 1 210 ? -5.914 -5.230 10.201 1.00 95.75 210 ILE A CA 1
ATOM 1627 C C . ILE A 1 210 ? -6.860 -6.399 9.918 1.00 95.75 210 ILE A C 1
ATOM 1629 O O . ILE A 1 210 ? -6.389 -7.500 9.643 1.00 95.75 210 ILE A O 1
ATOM 1633 N N . ALA A 1 211 ? -8.176 -6.170 9.936 1.00 95.44 211 ALA A N 1
ATOM 1634 C CA . ALA A 1 211 ? -9.158 -7.195 9.587 1.00 95.44 211 ALA A CA 1
ATOM 1635 C C . ALA A 1 211 ? -8.958 -7.719 8.152 1.00 95.44 211 ALA A C 1
ATOM 1637 O O . ALA A 1 211 ? -8.946 -8.930 7.944 1.00 95.44 211 ALA A O 1
ATOM 1638 N N . ILE A 1 212 ? -8.710 -6.833 7.180 1.00 92.94 212 ILE A N 1
ATOM 1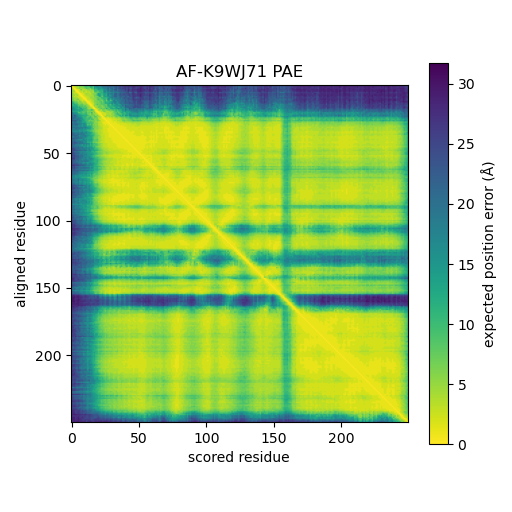639 C CA . ILE A 1 212 ? -8.391 -7.227 5.796 1.00 92.94 212 ILE A CA 1
ATOM 1640 C C . ILE A 1 212 ? -7.114 -8.082 5.748 1.00 92.94 212 ILE A C 1
ATOM 1642 O O . ILE A 1 212 ? -7.120 -9.149 5.142 1.00 92.94 212 ILE A O 1
ATOM 1646 N N . ILE A 1 213 ? -6.038 -7.663 6.425 1.00 93.06 213 ILE A N 1
ATOM 1647 C CA . ILE A 1 213 ? -4.771 -8.418 6.489 1.00 93.06 213 ILE A CA 1
ATOM 1648 C C . ILE A 1 213 ? -4.980 -9.806 7.113 1.00 93.06 213 ILE A C 1
ATOM 1650 O O . ILE A 1 213 ? -4.389 -10.787 6.662 1.00 93.06 213 ILE A O 1
ATOM 1654 N N . LEU A 1 214 ? -5.806 -9.904 8.157 1.00 93.00 214 LEU A N 1
ATOM 1655 C CA . LEU A 1 214 ? -6.145 -11.172 8.801 1.00 93.00 214 LEU A CA 1
ATOM 1656 C C . LEU A 1 214 ? -6.897 -12.107 7.847 1.00 93.00 214 LEU A C 1
ATOM 1658 O O . LEU A 1 214 ? -6.537 -13.281 7.758 1.00 93.00 214 LEU A O 1
ATOM 1662 N N . ALA A 1 215 ? -7.881 -11.589 7.108 1.00 92.31 215 ALA A N 1
ATOM 1663 C CA . ALA A 1 215 ? -8.641 -12.354 6.120 1.00 92.31 215 ALA A CA 1
ATOM 1664 C C . ALA A 1 215 ? -7.746 -12.859 4.975 1.00 92.31 215 ALA A C 1
ATOM 1666 O O . ALA A 1 215 ? -7.787 -14.033 4.625 1.00 92.31 215 ALA A O 1
ATOM 1667 N N . GLU A 1 216 ? -6.847 -12.016 4.455 1.00 89.94 216 GLU A N 1
ATOM 1668 C CA . GLU A 1 216 ? -5.870 -12.419 3.429 1.00 89.94 216 GLU A CA 1
ATOM 1669 C C . GLU A 1 216 ? -4.944 -13.556 3.892 1.00 89.94 216 GLU A C 1
ATOM 1671 O O . GLU A 1 216 ? -4.435 -14.327 3.078 1.00 89.94 216 GLU A O 1
ATOM 1676 N N . LYS A 1 217 ? -4.721 -13.670 5.205 1.00 90.38 217 LYS A N 1
ATOM 1677 C CA . LYS A 1 217 ? -3.943 -14.745 5.831 1.00 90.38 217 LYS A CA 1
ATOM 1678 C C . LYS A 1 217 ? -4.780 -15.968 6.219 1.00 90.38 217 LYS A C 1
ATOM 1680 O O . LYS A 1 217 ? -4.246 -16.867 6.868 1.00 90.38 217 LYS A O 1
ATOM 1685 N N . GLY A 1 218 ? -6.069 -15.991 5.877 1.00 89.56 218 GLY A N 1
ATOM 1686 C CA . GLY A 1 218 ? -7.009 -17.056 6.237 1.00 89.56 218 GLY A CA 1
ATOM 1687 C C . GLY A 1 218 ? -7.378 -17.094 7.722 1.00 89.56 218 GLY A C 1
ATOM 1688 O O . GLY A 1 218 ? -7.841 -18.117 8.216 1.00 89.56 218 GLY A O 1
ATOM 1689 N N . GLN A 1 219 ? -7.149 -16.012 8.475 1.00 90.69 219 GLN A N 1
ATOM 1690 C CA . GLN A 1 219 ? -7.541 -15.909 9.887 1.00 90.69 219 GLN A CA 1
ATOM 1691 C C . GLN A 1 219 ? -8.942 -15.306 10.021 1.00 90.69 219 GLN A C 1
ATOM 1693 O O . GLN A 1 219 ? -9.131 -14.292 10.695 1.00 90.69 219 GLN A O 1
ATOM 1698 N N . ASP A 1 220 ? -9.922 -15.928 9.369 1.00 88.62 220 ASP A N 1
ATOM 1699 C CA . ASP A 1 220 ? -11.255 -15.358 9.142 1.00 88.62 220 ASP A CA 1
ATOM 1700 C C . ASP A 1 220 ? -12.012 -15.020 10.433 1.00 88.62 220 ASP A C 1
ATOM 1702 O O . ASP A 1 220 ? -12.691 -13.995 10.502 1.00 88.62 220 ASP A O 1
ATOM 1706 N N . ASP A 1 221 ? -11.885 -15.842 11.477 1.00 90.12 221 ASP A N 1
ATOM 1707 C CA . ASP A 1 221 ? -12.566 -15.600 12.755 1.00 90.12 221 ASP A CA 1
ATOM 1708 C C . ASP A 1 221 ? -12.022 -14.359 13.464 1.00 90.12 221 ASP A C 1
ATOM 1710 O O . ASP A 1 221 ? -12.793 -13.501 13.901 1.00 90.12 221 ASP A O 1
ATOM 1714 N N . LYS A 1 222 ? -10.694 -14.207 13.491 1.00 91.88 222 LYS A N 1
ATOM 1715 C CA . LYS A 1 222 ? -10.034 -13.010 14.028 1.00 91.88 222 LYS A CA 1
ATOM 1716 C C . LYS A 1 222 ? -10.332 -11.786 13.171 1.00 91.88 222 LYS A C 1
ATOM 1718 O O . LYS A 1 222 ? -10.577 -10.707 13.703 1.00 91.88 222 LYS A O 1
ATOM 1723 N N . ALA A 1 223 ? -10.341 -11.943 11.847 1.00 93.88 223 ALA A N 1
ATOM 1724 C CA . ALA A 1 223 ? -10.701 -10.875 10.924 1.00 93.88 223 ALA A CA 1
ATOM 1725 C C . ALA A 1 223 ? -12.124 -10.367 11.199 1.00 93.88 223 ALA A C 1
ATOM 1727 O O . ALA A 1 223 ? -12.352 -9.160 11.286 1.00 93.88 223 ALA A O 1
ATOM 1728 N N . LEU A 1 224 ? -13.077 -11.282 11.400 1.00 93.56 224 LEU A N 1
ATOM 1729 C CA . LEU A 1 224 ? -14.460 -10.960 11.740 1.00 93.56 224 LEU A CA 1
ATOM 1730 C C . LEU A 1 224 ? -14.585 -10.301 13.120 1.00 93.56 224 LEU A C 1
ATOM 1732 O O . LEU A 1 224 ? -15.363 -9.358 13.273 1.00 93.56 224 LEU A O 1
ATOM 1736 N N . GLU A 1 225 ? -13.848 -10.784 14.119 1.00 93.69 225 GLU A N 1
ATOM 1737 C CA . GLU A 1 225 ? -13.813 -10.186 15.454 1.00 93.69 225 GLU A CA 1
ATOM 1738 C C . GLU A 1 225 ? -13.343 -8.730 15.389 1.00 93.69 225 GLU A C 1
ATOM 1740 O O . GLU A 1 225 ? -14.069 -7.833 15.820 1.00 93.69 225 GLU A O 1
ATOM 1745 N N . VAL A 1 226 ? -12.198 -8.471 14.750 1.00 95.19 226 VAL A N 1
ATOM 1746 C CA . VAL A 1 226 ? -11.661 -7.114 14.584 1.00 95.19 226 VAL A CA 1
ATOM 1747 C C . VAL A 1 226 ? -12.617 -6.244 13.766 1.00 95.19 226 VAL A C 1
ATOM 1749 O O . VAL A 1 226 ? -12.927 -5.127 14.183 1.00 95.19 226 VAL A O 1
ATOM 1752 N N . ALA A 1 227 ? -13.164 -6.750 12.656 1.00 95.44 227 ALA A N 1
ATOM 1753 C CA . ALA A 1 227 ? -14.121 -6.016 11.826 1.00 95.44 227 ALA A CA 1
ATOM 1754 C C . ALA A 1 227 ? -15.344 -5.531 12.625 1.00 95.44 227 ALA A C 1
ATOM 1756 O O . ALA A 1 227 ? -15.813 -4.411 12.429 1.00 95.44 227 ALA A O 1
ATOM 1757 N N . LYS A 1 228 ? -15.844 -6.327 13.580 1.00 94.81 228 LYS A N 1
ATOM 1758 C CA . LYS A 1 228 ? -16.983 -5.941 14.433 1.00 94.81 228 LYS A CA 1
ATOM 1759 C C . LYS A 1 228 ? -16.676 -4.769 15.369 1.00 94.81 228 LYS A C 1
ATOM 1761 O O . LYS A 1 228 ? -17.616 -4.064 15.739 1.00 94.81 228 LYS A O 1
ATOM 1766 N N . THR A 1 229 ? -15.405 -4.550 15.717 1.00 95.38 229 THR A N 1
ATOM 1767 C CA . THR A 1 229 ? -14.957 -3.443 16.585 1.00 95.38 229 THR A CA 1
ATOM 1768 C C . THR A 1 229 ? -14.833 -2.102 15.858 1.00 95.38 229 THR A C 1
ATOM 1770 O O . THR A 1 229 ? -14.764 -1.056 16.507 1.00 95.38 229 THR A O 1
ATOM 1773 N N . VAL A 1 230 ? -14.829 -2.110 14.520 1.00 96.00 230 VAL A N 1
ATOM 1774 C CA . VAL A 1 230 ? -14.760 -0.891 13.709 1.00 96.00 230 VAL A CA 1
ATOM 1775 C C . VAL A 1 230 ? -16.031 -0.065 13.935 1.00 96.00 230 VAL A C 1
ATOM 1777 O O . VAL A 1 230 ? -17.143 -0.545 13.712 1.00 96.00 230 VAL A O 1
ATOM 1780 N N . LYS A 1 231 ? -15.864 1.178 14.407 1.00 93.44 231 LYS A N 1
ATOM 1781 C CA . LYS A 1 231 ? -16.986 2.083 14.716 1.00 93.44 231 LYS A CA 1
ATOM 1782 C C . LYS A 1 231 ? -17.608 2.709 13.470 1.00 93.44 231 LYS A C 1
ATOM 1784 O O . LYS A 1 231 ? -18.824 2.852 13.414 1.00 93.44 231 LYS A O 1
ATOM 1789 N N . ASP A 1 232 ? -16.778 3.086 12.501 1.00 92.94 232 ASP A N 1
ATOM 1790 C CA . ASP A 1 232 ? -17.245 3.670 11.247 1.00 92.94 232 ASP A CA 1
ATOM 1791 C C . ASP A 1 232 ? -17.948 2.612 10.386 1.00 92.94 232 ASP A C 1
ATOM 1793 O O . ASP A 1 232 ? -17.400 1.537 10.137 1.00 92.94 232 ASP A O 1
ATOM 1797 N N . ALA A 1 233 ? -19.165 2.911 9.929 1.00 92.69 233 ALA A N 1
ATOM 1798 C CA . ALA A 1 233 ? -19.990 1.950 9.204 1.00 92.69 233 ALA A CA 1
ATOM 1799 C C . ALA A 1 233 ? -19.396 1.560 7.840 1.00 92.69 233 ALA A C 1
ATOM 1801 O O . ALA A 1 233 ? -19.496 0.397 7.445 1.00 92.69 233 ALA A O 1
ATOM 1802 N N . SER A 1 234 ? -18.753 2.501 7.142 1.00 90.25 234 SER A N 1
ATOM 1803 C CA . SER A 1 234 ? -18.153 2.266 5.826 1.00 90.25 234 SER A CA 1
ATOM 1804 C C . SER A 1 234 ? -16.952 1.328 5.945 1.00 90.25 234 SER A C 1
ATOM 1806 O O . SER A 1 234 ? -16.912 0.277 5.299 1.00 90.25 234 SER A O 1
ATOM 1808 N N . TYR A 1 235 ? -16.011 1.630 6.847 1.00 92.88 235 TYR A N 1
ATOM 1809 C CA . TYR A 1 235 ? -14.847 0.763 7.066 1.00 92.88 235 TYR A CA 1
ATOM 1810 C C . TYR A 1 235 ? -15.221 -0.578 7.683 1.00 92.88 235 TYR A C 1
ATOM 1812 O O . TYR A 1 235 ? -14.609 -1.594 7.351 1.00 92.88 235 TYR A O 1
ATOM 1820 N N . LYS A 1 236 ? -16.244 -0.606 8.542 1.00 94.31 236 LYS A N 1
ATOM 1821 C CA . LYS A 1 236 ? -16.788 -1.851 9.082 1.00 94.31 236 LYS A CA 1
ATOM 1822 C C . LYS A 1 236 ? -17.289 -2.751 7.963 1.00 94.31 236 LYS A C 1
ATOM 1824 O O . LYS A 1 236 ? -16.914 -3.920 7.925 1.00 94.31 236 LYS A O 1
ATOM 1829 N N . GLN A 1 237 ? -18.093 -2.217 7.043 1.00 92.56 237 GLN A N 1
ATOM 1830 C CA . GLN A 1 237 ? -18.604 -2.995 5.919 1.00 92.56 237 GLN A CA 1
ATOM 1831 C C . GLN A 1 237 ? -17.462 -3.506 5.037 1.00 92.56 237 GLN A C 1
ATOM 1833 O O . GLN A 1 237 ? -17.409 -4.698 4.750 1.00 92.56 237 GLN A O 1
ATOM 1838 N N . MET A 1 238 ? -16.492 -2.649 4.699 1.00 89.00 238 MET A N 1
ATOM 1839 C CA . MET A 1 238 ? -15.313 -3.061 3.929 1.00 89.00 238 MET A CA 1
ATOM 1840 C C . MET A 1 238 ? -14.548 -4.219 4.588 1.00 89.00 238 MET A C 1
ATOM 1842 O O . MET A 1 238 ? -14.148 -5.164 3.907 1.00 89.00 238 MET A O 1
ATOM 1846 N N . ALA A 1 239 ? -14.345 -4.154 5.907 1.00 91.62 239 ALA A N 1
ATOM 1847 C CA . ALA A 1 239 ? -13.664 -5.197 6.666 1.00 91.62 239 ALA A CA 1
ATOM 1848 C C . ALA A 1 239 ? -14.466 -6.509 6.695 1.00 91.62 239 ALA A C 1
ATOM 1850 O O . ALA A 1 239 ? -13.897 -7.584 6.516 1.00 91.62 239 ALA A O 1
ATOM 1851 N N . LEU A 1 240 ? -15.789 -6.433 6.871 1.00 92.75 240 LEU A N 1
ATOM 1852 C CA . LEU A 1 240 ? -16.671 -7.602 6.841 1.00 92.75 240 LEU A CA 1
ATOM 1853 C C . LEU A 1 240 ? -16.698 -8.265 5.457 1.00 92.75 240 LEU A C 1
ATOM 1855 O O . LEU A 1 240 ? -16.606 -9.490 5.372 1.00 92.75 240 LEU A O 1
ATOM 1859 N N . ASP A 1 241 ? -16.756 -7.475 4.384 1.00 89.00 241 ASP A N 1
ATOM 1860 C CA . ASP A 1 241 ? -16.748 -7.974 3.005 1.00 89.00 241 ASP A CA 1
ATOM 1861 C C . ASP A 1 241 ? -15.436 -8.682 2.658 1.00 89.00 241 ASP A C 1
ATOM 1863 O O . ASP A 1 241 ? -15.423 -9.638 1.881 1.00 89.00 241 ASP A O 1
ATOM 1867 N N . ALA A 1 242 ? -14.309 -8.214 3.199 1.00 83.88 242 ALA A N 1
ATOM 1868 C CA . ALA A 1 242 ? -13.027 -8.893 3.040 1.00 83.88 242 ALA A CA 1
ATOM 1869 C C . ALA A 1 242 ? -13.027 -10.252 3.755 1.00 83.88 242 ALA A C 1
ATOM 1871 O O . ALA A 1 242 ? -12.724 -11.266 3.129 1.00 83.88 242 ALA A O 1
ATOM 1872 N N . SER A 1 243 ? -13.457 -10.299 5.018 1.00 82.06 243 SER A N 1
ATOM 1873 C CA . SER A 1 243 ? -13.542 -11.540 5.803 1.00 82.06 243 SER A CA 1
ATOM 1874 C C . SER A 1 243 ? -14.514 -12.566 5.205 1.00 82.06 243 SER A C 1
ATOM 1876 O O . SER A 1 243 ? -14.262 -13.767 5.253 1.00 82.06 243 SER A O 1
ATOM 1878 N N . ALA A 1 244 ? -15.626 -12.118 4.612 1.00 80.19 244 ALA A N 1
ATOM 1879 C CA . ALA A 1 244 ? -16.610 -13.005 3.989 1.00 80.19 244 ALA A CA 1
ATOM 1880 C C . ALA A 1 244 ? -16.122 -13.610 2.662 1.00 80.19 244 ALA A C 1
ATOM 1882 O O . ALA A 1 244 ? -16.422 -14.768 2.367 1.00 80.19 244 ALA A O 1
ATOM 1883 N N . ARG A 1 245 ? -15.362 -12.848 1.862 1.00 74.88 245 ARG A N 1
ATOM 1884 C CA . ARG A 1 245 ? -14.800 -13.326 0.586 1.00 74.88 245 ARG A CA 1
ATOM 1885 C C . ARG A 1 245 ? -13.881 -14.531 0.784 1.00 74.88 245 ARG A C 1
ATOM 1887 O O . ARG A 1 245 ? -14.000 -15.505 0.045 1.00 74.88 245 ARG A O 1
ATOM 1894 N N . TYR A 1 246 ? -13.013 -14.487 1.791 1.00 65.81 246 TYR A N 1
ATOM 1895 C CA . TYR A 1 246 ? -12.055 -15.565 2.045 1.00 65.81 246 TYR A CA 1
ATOM 1896 C C . TYR A 1 246 ? -12.700 -16.818 2.641 1.00 65.81 246 TYR A C 1
ATOM 1898 O O . TYR A 1 246 ? -12.361 -17.919 2.212 1.00 65.81 246 TYR A O 1
ATOM 1906 N N . ARG A 1 247 ? -13.732 -16.657 3.477 1.00 65.50 247 ARG A N 1
ATOM 1907 C CA . ARG A 1 247 ? -14.502 -17.782 4.025 1.00 65.50 247 ARG A CA 1
ATOM 1908 C C . ARG A 1 247 ? -15.170 -18.657 2.958 1.00 65.50 247 ARG A C 1
ATOM 1910 O O . ARG A 1 247 ? -15.286 -19.857 3.151 1.00 65.50 247 ARG A O 1
ATOM 1917 N N . ASN A 1 248 ? -15.622 -18.068 1.848 1.00 60.56 248 ASN A N 1
ATOM 1918 C CA . ASN A 1 248 ? -16.321 -18.786 0.771 1.00 60.56 248 ASN A CA 1
ATOM 1919 C C . ASN A 1 248 ? -15.383 -19.317 -0.332 1.00 60.56 248 ASN A C 1
ATOM 1921 O O . ASN A 1 248 ? -15.860 -19.844 -1.335 1.00 60.56 248 ASN A O 1
ATOM 1925 N N . SER A 1 249 ? -14.069 -19.120 -0.191 1.00 57.47 249 SER A N 1
ATOM 1926 C CA . SER A 1 249 ? -13.067 -19.492 -1.201 1.00 57.47 249 SER A CA 1
ATOM 1927 C C . SER A 1 249 ? -12.413 -20.861 -0.945 1.00 57.47 249 SER A C 1
ATOM 1929 O O . SER A 1 249 ? -11.540 -21.251 -1.722 1.00 57.47 249 SER A O 1
ATOM 1931 N N . TYR A 1 250 ? -12.821 -21.573 0.115 1.00 46.28 250 TYR A N 1
ATOM 1932 C CA . TYR A 1 250 ? -12.297 -22.878 0.534 1.00 46.28 250 TYR A CA 1
ATOM 1933 C C . TYR A 1 250 ? -13.417 -23.850 0.898 1.00 46.28 250 TYR A C 1
ATOM 1935 O O . TYR A 1 250 ? -14.363 -23.421 1.595 1.00 46.28 250 TYR A O 1
#

Secondary structure (DSSP, 8-state):
-HHHHHHHHHHHHHHHHHHHHHHHHHHHHHHHHHHHHHHHHHHHHHHHHHSS--S-TTTTT----SB-SSEEEEEEE-SSEEEEEEEESSTTS--EEEEEEEE-S-TTTT--EEEEEEEEES--S-S-TTS---PPPPPEEETTEEE--TTEEE-S-SSSSSSS-EE--HHHHHHHHHHHHHHTT-HHHHHHHHHT---HHHHHHHHHHHHHHHHHTT-HHHHHHHHHH--SHHHHHHHHHHHHHHHTT-

Solvent-accessible surface area (backbone atoms only — not comparable to full-atom values): 13120 Å² total; per-residue (Å²): 110,71,71,59,52,54,53,52,54,54,53,50,50,68,59,46,52,64,49,50,61,52,49,58,42,54,57,56,52,46,51,50,54,54,51,47,52,51,51,45,53,35,40,50,51,43,24,75,75,66,78,41,57,65,57,45,64,75,82,50,73,55,97,69,69,54,63,59,95,54,33,40,49,50,54,49,48,42,70,56,35,31,41,39,35,30,23,24,72,47,73,64,42,54,12,26,25,34,34,39,34,61,40,42,90,42,78,90,74,64,48,76,44,76,48,73,51,40,23,25,31,73,60,32,36,68,95,42,78,87,50,75,67,52,62,26,52,63,69,38,77,52,94,48,24,44,28,48,15,79,73,30,38,56,59,75,82,81,70,97,56,78,84,53,53,44,84,47,42,73,48,42,29,28,32,54,46,19,47,53,28,41,73,72,64,40,49,68,61,13,52,51,33,39,65,72,32,77,52,64,67,57,32,24,26,36,38,17,39,42,6,34,56,28,14,77,70,70,38,38,69,60,5,44,54,42,11,68,70,26,78,47,70,69,44,20,48,56,9,43,54,39,16,52,55,50,63,74,72,112

Foldseek 3Di:
DVVVVVVVVVVVCVVVVVVVVVVVQVVLQVVVVVVLVLLLVLQQVCCVVPVFGDQDPVVSVDPDDCDDPFWHWGWDTANFKIWIWTWTPAAPHKIKIKMWGWAQPDPVVLDIHTDIWMKIAPHRCPVPVVDHTDHQDCWAADDQWTAGDPRIATDDDPDDDDGGIDGGDQLRSLLRVLLVCLLVVVNVSSVVSLVPRPNLSSSLRSLLRSLLSCLVVVVLVVSLVSLVVRPDPVSSVSSNVSSVVSVVPD

pLDDT: mean 85.13, std 13.13, range [38.03, 98.06]